Protein AF-A0A443S727-F1 (afdb_monomer)

Mean predicted aligned error: 13.97 Å

Nearest PDB structures (foldseek):
  6nr7-assembly1_A  TM=5.795E-01  e=1.182E-09  Gallus gallus
  1tr2-assembly1_A  TM=4.469E-01  e=3.298E-11  Homo sapiens
  6fuy-assembly1_A  TM=4.281E-01  e=1.835E-08  Homo sapiens
  7ktw-assembly1_A  TM=3.764E-01  e=8.119E-08  Homo sapiens
  7ktt-assembly1_A  TM=4.100E-01  e=2.102E-06  Homo sapiens

Sequence (270 aa):
MKIYMQLLAQAKKVDKAGENRNYFAARMTNEINEIIRVLQLTTYDEGEWDADNLTCIKKAQNAINGNLQTAHDWIEDPMAVTGGIGEKSVRHILEYAQRIADRALPPDREAIHKCYGDINAMTNALCELRREGKGGTPQAQSLSRSIGQKLKDLNALISRAIANIERSGIQQPAHTIHGRVEQAIAWLSNPNFDDKGLGEQAINSIIEEGRRIANISPAAHRQDILNLCNDCESLNTQLQDLCRRGQGNNPQAHEIARTLSQKLDELKTH

pLDDT: mean 89.13, std 10.03, range [47.28, 98.31]

Secondary structure (DSSP, 8-state):
-HHHHHHHHTT---HHHHHHHHHHHHHHHHHHHHHHHHHT--S-THHHHSS-HHHHHHHHHHHHHHHHHHHHHHHH-TTPPTTSHHHHHHHHHHHHHHHHHHTS-HHHHHHHHHHHHHHHHHHHHHHHHHHTT-TTSHHHHHHHHHHHHHHHHHHHHHHHHHHHHHHH--PPPPSSHHHHHHHHHHHHH-TTS--TTHHHHHHHHHHHHHHHHHHHS-HHHHHHHHHHHHHHHHHHHHHHHHHHTT-TTSHHHHHHHHHHHHHHHHHHH-

Foldseek 3Di:
DVVLVVCVVVVHDNVVVVVVVVVVVVVVVVVVVVVVVVVPPPDDPPQPQQDFLLSLLVVLLVLLVVLLVLLLVQLQDLQRAPPDSNLVSLVSNLVSLQVLLVSFDVVLSVVLVVLSVLLVVLSVVLNVCNVVVNSPPPVSNVSSVVSNVSSVVNSVSSVVRSVCVVVVLQGDAHNDLVVLLVLLLVCLVQVLDPSVCNNVVSLVVLLVVLLVVLVVDDPVCSVVSPVLSVLLVVLSVVLVVCNVVVNCPPPVNNVSSVVSSVSSVVNVVD

Structure (mmCIF, N/CA/C/O backbone):
data_AF-A0A443S727-F1
#
_entry.id   AF-A0A443S727-F1
#
loop_
_atom_site.group_PDB
_atom_site.id
_atom_site.type_symbol
_atom_site.label_atom_id
_atom_site.label_alt_id
_atom_site.label_comp_id
_atom_site.label_asym_id
_atom_site.label_entity_id
_atom_site.label_seq_id
_atom_site.pdbx_PDB_ins_code
_atom_site.Cartn_x
_atom_site.Cartn_y
_atom_site.Cartn_z
_atom_site.occupancy
_atom_site.B_iso_or_equiv
_atom_site.auth_seq_id
_atom_site.auth_comp_id
_atom_site.auth_asym_id
_atom_site.auth_atom_id
_atom_site.pdbx_PDB_model_num
ATOM 1 N N . MET A 1 1 ? 27.114 -13.963 37.734 1.00 78.81 1 MET A N 1
ATOM 2 C CA . MET A 1 1 ? 28.493 -13.758 38.244 1.00 78.81 1 MET A CA 1
ATOM 3 C C . MET A 1 1 ? 28.670 -14.136 39.714 1.00 78.81 1 MET A C 1
ATOM 5 O O . MET A 1 1 ? 29.489 -15.002 39.980 1.00 78.81 1 MET A O 1
ATOM 9 N N . LYS A 1 2 ? 27.902 -13.572 40.663 1.00 83.56 2 LYS A N 1
ATOM 10 C CA . LYS A 1 2 ? 28.063 -13.847 42.111 1.00 83.56 2 LYS A CA 1
ATOM 11 C C . LYS A 1 2 ? 28.002 -15.342 42.481 1.00 83.56 2 LYS A C 1
ATOM 13 O O . LYS A 1 2 ? 28.902 -15.838 43.144 1.00 83.56 2 LYS A O 1
ATOM 18 N N . ILE A 1 3 ? 27.001 -16.064 41.970 1.00 82.88 3 ILE A N 1
ATOM 19 C CA . ILE A 1 3 ? 26.824 -17.511 42.209 1.00 82.88 3 ILE A CA 1
ATOM 20 C C . ILE A 1 3 ? 27.965 -18.334 41.592 1.00 82.88 3 ILE A C 1
ATOM 22 O O . ILE A 1 3 ? 28.464 -19.258 42.220 1.00 82.88 3 ILE A O 1
ATOM 26 N N . TYR A 1 4 ? 28.424 -17.967 40.391 1.00 82.94 4 TYR A N 1
ATOM 27 C CA . TYR A 1 4 ? 29.560 -18.623 39.735 1.00 82.94 4 TYR A CA 1
ATOM 28 C C . TYR A 1 4 ? 30.838 -18.505 40.578 1.00 82.94 4 TYR A C 1
ATOM 30 O O . TYR A 1 4 ? 31.487 -19.509 40.846 1.00 82.94 4 TYR A O 1
ATOM 38 N N . MET A 1 5 ? 31.149 -17.299 41.070 1.00 83.75 5 MET A N 1
ATOM 39 C CA . MET A 1 5 ? 32.315 -17.063 41.933 1.00 83.75 5 MET A CA 1
ATOM 40 C C . MET A 1 5 ? 32.207 -17.795 43.276 1.00 83.75 5 MET A C 1
ATOM 42 O O . MET A 1 5 ? 33.198 -18.330 43.757 1.00 83.75 5 MET A O 1
ATOM 46 N N . GLN A 1 6 ? 31.010 -17.864 43.867 1.00 82.38 6 GLN A N 1
ATOM 47 C CA . GLN A 1 6 ? 30.779 -18.613 45.107 1.00 82.38 6 GLN A CA 1
ATOM 48 C C . GLN A 1 6 ? 30.965 -20.123 44.924 1.00 82.38 6 GLN A C 1
ATOM 50 O O . GLN A 1 6 ? 31.580 -20.763 45.771 1.00 82.38 6 GLN A O 1
ATOM 55 N N . LEU A 1 7 ? 30.459 -20.696 43.828 1.00 83.44 7 LEU A N 1
ATOM 56 C CA . LEU A 1 7 ? 30.627 -22.121 43.532 1.00 83.44 7 LEU A CA 1
ATOM 57 C C . LEU A 1 7 ? 32.086 -22.459 43.213 1.00 83.44 7 LEU A C 1
ATOM 59 O O . LEU A 1 7 ? 32.584 -23.474 43.695 1.00 83.44 7 LEU A O 1
ATOM 63 N N . LEU A 1 8 ? 32.780 -21.575 42.491 1.00 81.88 8 LEU A N 1
ATOM 64 C CA . LEU A 1 8 ? 34.206 -21.706 42.201 1.00 81.88 8 LEU A CA 1
ATOM 65 C C . LEU A 1 8 ? 35.052 -21.654 43.484 1.00 81.88 8 LEU A C 1
ATOM 67 O O . LEU A 1 8 ? 35.894 -22.519 43.697 1.00 81.88 8 LEU A O 1
ATOM 71 N N . ALA A 1 9 ? 34.780 -20.693 44.374 1.00 84.31 9 ALA A N 1
ATOM 72 C CA . ALA A 1 9 ? 35.466 -20.561 45.662 1.00 84.31 9 ALA A CA 1
ATOM 73 C C . ALA A 1 9 ? 35.208 -21.746 46.609 1.00 84.31 9 ALA A C 1
ATOM 75 O O . ALA A 1 9 ? 36.030 -22.039 47.470 1.00 84.31 9 ALA A O 1
ATOM 76 N N . GLN A 1 10 ? 34.077 -22.438 46.448 1.00 87.69 10 GLN A N 1
ATOM 77 C CA . GLN A 1 10 ? 33.728 -23.645 47.203 1.00 87.69 10 GLN A CA 1
ATOM 78 C C . GLN A 1 10 ? 34.153 -24.947 46.499 1.00 87.69 10 GLN A C 1
ATOM 80 O O . GLN A 1 10 ? 33.754 -26.018 46.952 1.00 87.69 10 GLN A O 1
ATOM 85 N N . ALA A 1 11 ? 34.906 -24.874 45.391 1.00 82.25 11 ALA A N 1
ATOM 86 C CA . ALA A 1 11 ? 35.303 -26.018 44.557 1.00 82.25 11 ALA A CA 1
ATOM 87 C C . ALA A 1 11 ? 34.125 -26.929 44.134 1.00 82.25 11 ALA A C 1
ATOM 89 O O . ALA A 1 11 ? 34.271 -28.140 43.965 1.00 82.25 11 ALA A O 1
ATOM 90 N N . LYS A 1 12 ? 32.930 -26.348 43.971 1.00 84.25 12 LYS A N 1
ATOM 91 C CA . LYS A 1 12 ? 31.714 -27.042 43.523 1.00 84.25 12 LYS A CA 1
ATOM 92 C C . LYS A 1 12 ? 31.585 -26.966 42.002 1.00 84.25 12 LYS A C 1
ATOM 94 O O . LYS A 1 12 ? 32.176 -26.099 41.366 1.00 84.25 12 LYS A O 1
ATOM 99 N N . LYS A 1 13 ? 30.767 -27.846 41.409 1.00 85.00 13 LYS A N 1
ATOM 100 C CA . LYS A 1 13 ? 30.482 -27.822 39.963 1.00 85.00 13 LYS A CA 1
ATOM 101 C C . LYS A 1 13 ? 29.927 -26.460 39.540 1.00 85.00 13 LYS A C 1
ATOM 103 O O . LYS A 1 13 ? 28.929 -25.996 40.091 1.00 85.00 13 LYS A O 1
ATOM 108 N N . VAL A 1 14 ? 30.566 -25.850 38.543 1.00 87.75 14 VAL A N 1
ATOM 109 C CA . VAL A 1 14 ? 30.244 -24.502 38.050 1.00 87.75 14 VAL A CA 1
ATOM 110 C C . VAL A 1 14 ? 29.522 -24.499 36.704 1.00 87.75 14 VAL A C 1
ATOM 112 O O . VAL A 1 14 ? 29.068 -23.436 36.294 1.00 87.75 14 VAL A O 1
ATOM 115 N N . ASP A 1 15 ? 29.370 -25.654 36.050 1.00 86.12 15 ASP A N 1
ATOM 116 C CA . ASP A 1 15 ? 28.923 -25.778 34.651 1.00 86.12 15 ASP A CA 1
ATOM 117 C C . ASP A 1 15 ? 27.633 -24.990 34.379 1.00 86.12 15 ASP A C 1
ATOM 119 O O . ASP A 1 15 ? 27.639 -24.028 33.614 1.00 86.12 15 ASP A O 1
ATOM 123 N N . LYS A 1 16 ? 26.562 -25.273 35.133 1.00 81.44 16 LYS A N 1
ATOM 124 C CA . LYS A 1 16 ? 25.269 -24.572 35.001 1.00 81.44 16 LYS A CA 1
ATOM 125 C C . LYS A 1 16 ? 25.356 -23.070 35.290 1.00 81.44 16 LYS A C 1
ATOM 127 O O . LYS A 1 16 ? 24.659 -22.266 34.676 1.00 81.44 16 LYS A O 1
ATOM 132 N N . ALA A 1 17 ? 26.192 -22.667 36.248 1.00 82.62 17 ALA A N 1
ATOM 133 C CA . ALA A 1 17 ? 26.371 -21.255 36.583 1.00 82.62 17 ALA A CA 1
ATOM 134 C C . ALA A 1 17 ? 27.205 -20.515 35.519 1.00 82.62 17 ALA A C 1
ATOM 136 O O . ALA A 1 17 ? 26.996 -19.319 35.303 1.00 82.62 17 ALA A O 1
ATOM 137 N N . GLY A 1 18 ? 28.131 -21.221 34.865 1.00 85.12 18 GLY A N 1
ATOM 138 C CA . GLY A 1 18 ? 28.936 -20.740 33.746 1.00 85.12 18 GLY A CA 1
ATOM 139 C C . GLY A 1 18 ? 28.109 -20.602 32.471 1.00 85.12 18 GLY A C 1
ATOM 140 O O . GLY A 1 18 ? 28.160 -19.552 31.835 1.00 85.12 18 GLY A O 1
ATOM 141 N N . GLU A 1 19 ? 27.279 -21.597 32.158 1.00 87.56 19 GLU A N 1
ATOM 142 C CA . GLU A 1 19 ? 26.317 -21.558 31.051 1.00 87.56 19 GLU A CA 1
ATOM 143 C C . GLU A 1 19 ? 25.341 -20.390 31.199 1.00 87.56 19 GLU A C 1
ATOM 145 O O . GLU A 1 19 ? 25.235 -19.572 30.288 1.00 87.56 19 GLU A O 1
ATOM 150 N N . ASN A 1 20 ? 24.716 -20.221 32.373 1.00 86.00 20 ASN A N 1
ATOM 151 C CA . ASN A 1 20 ? 23.834 -19.077 32.621 1.00 86.00 20 ASN A CA 1
ATOM 152 C C . ASN A 1 20 ? 24.568 -17.739 32.464 1.00 86.00 20 ASN A C 1
ATOM 154 O O . ASN A 1 20 ? 24.033 -16.809 31.865 1.00 86.00 20 ASN A O 1
ATOM 158 N N . ARG A 1 21 ? 25.803 -17.616 32.975 1.00 89.25 21 ARG A N 1
ATOM 159 C CA . ARG A 1 21 ? 26.610 -16.397 32.792 1.00 89.25 21 AR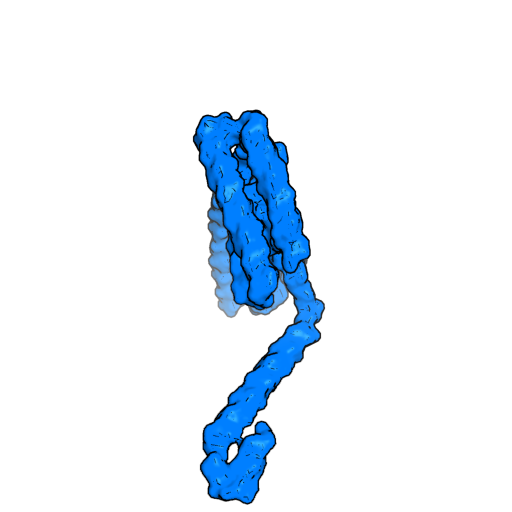G A CA 1
ATOM 160 C C . ARG A 1 21 ? 26.827 -16.104 31.308 1.00 89.25 21 ARG A C 1
ATOM 162 O O . ARG A 1 21 ? 26.635 -14.966 30.892 1.00 89.25 21 ARG A O 1
ATOM 169 N N . ASN A 1 22 ? 27.246 -17.108 30.544 1.00 89.81 22 ASN A N 1
ATOM 170 C CA . ASN A 1 22 ? 27.542 -16.958 29.124 1.00 89.81 22 ASN A CA 1
ATOM 171 C C . ASN A 1 22 ? 26.271 -16.644 28.322 1.00 89.81 22 ASN A C 1
ATOM 173 O O . ASN A 1 22 ? 26.319 -15.787 27.448 1.00 89.81 22 ASN A O 1
ATOM 177 N N . TYR A 1 23 ? 25.135 -17.255 28.668 1.00 91.50 23 TYR A N 1
ATOM 178 C CA . TYR A 1 23 ? 23.831 -16.957 28.074 1.00 91.50 23 TYR A CA 1
ATOM 179 C C . TYR A 1 23 ? 23.433 -15.489 28.269 1.00 91.50 23 TYR A C 1
ATOM 181 O O . TYR A 1 23 ? 23.118 -14.801 27.300 1.00 91.50 23 TYR A O 1
ATOM 189 N N . PHE A 1 24 ? 23.496 -14.976 29.504 1.00 90.06 24 PHE A N 1
ATOM 190 C CA . PHE A 1 24 ? 23.164 -13.573 29.773 1.00 90.06 24 PHE A CA 1
ATOM 191 C C . PHE A 1 24 ? 24.143 -12.608 29.103 1.00 90.06 24 PHE A C 1
ATOM 193 O O . PHE A 1 24 ? 23.705 -11.606 28.547 1.00 90.06 24 PHE A O 1
ATOM 200 N N . ALA A 1 25 ? 25.443 -12.918 29.112 1.00 90.56 25 ALA A N 1
ATOM 201 C CA . ALA A 1 25 ? 26.444 -12.107 28.426 1.00 90.56 25 ALA A CA 1
ATOM 202 C C . ALA A 1 25 ? 26.171 -12.043 26.915 1.00 90.56 25 ALA A C 1
ATOM 204 O O . ALA A 1 25 ? 26.107 -10.951 26.365 1.00 90.56 25 ALA A O 1
ATOM 205 N N . ALA A 1 26 ? 25.920 -13.186 26.269 1.00 90.00 26 ALA A N 1
ATOM 206 C CA . ALA A 1 26 ? 25.600 -13.247 24.845 1.00 90.00 26 ALA A CA 1
ATOM 207 C C . ALA A 1 26 ? 24.310 -12.486 24.511 1.00 90.00 26 ALA A C 1
ATOM 209 O O . ALA A 1 26 ? 24.274 -11.731 23.544 1.00 90.00 26 ALA A O 1
ATOM 210 N N . ARG A 1 27 ? 23.265 -12.624 25.337 1.00 92.56 27 ARG A N 1
ATOM 211 C CA . ARG A 1 27 ? 22.013 -11.886 25.148 1.00 92.56 27 ARG A CA 1
ATOM 212 C C . ARG A 1 27 ? 22.225 -10.378 25.271 1.00 92.56 27 ARG A C 1
ATOM 214 O O . ARG A 1 27 ? 21.794 -9.650 24.392 1.00 92.56 27 ARG A O 1
ATOM 221 N N . MET A 1 28 ? 22.937 -9.918 26.301 1.00 92.31 28 MET A N 1
ATOM 222 C CA . MET A 1 28 ? 23.277 -8.497 26.451 1.00 92.31 28 MET A CA 1
ATOM 223 C C . MET A 1 28 ? 24.105 -7.980 25.270 1.00 92.31 28 MET A C 1
ATOM 225 O O . MET A 1 28 ? 23.841 -6.889 24.780 1.00 92.31 28 MET A O 1
ATOM 229 N N . THR A 1 29 ? 25.076 -8.758 24.786 1.00 93.81 29 THR A N 1
ATOM 230 C CA . THR A 1 29 ? 25.861 -8.403 23.597 1.00 93.81 29 THR A CA 1
ATOM 231 C C . THR A 1 29 ? 24.987 -8.294 22.349 1.00 93.81 29 THR A C 1
ATOM 233 O O . THR A 1 29 ? 25.167 -7.355 21.579 1.00 93.81 29 THR A O 1
ATOM 236 N N . ASN A 1 30 ? 24.018 -9.194 22.163 1.00 88.31 30 ASN A N 1
ATOM 237 C CA . ASN A 1 30 ? 23.078 -9.118 21.044 1.00 88.31 30 ASN A CA 1
ATOM 238 C C . ASN A 1 30 ? 22.215 -7.851 21.110 1.00 88.31 30 ASN A C 1
ATOM 240 O O . ASN A 1 30 ? 22.116 -7.151 20.109 1.00 88.31 30 ASN A O 1
ATOM 244 N N . GLU A 1 31 ? 21.662 -7.512 22.279 1.00 94.38 31 GLU A N 1
ATOM 245 C CA . GLU A 1 31 ? 20.876 -6.278 22.447 1.00 94.38 31 GLU A CA 1
ATOM 246 C C . GLU A 1 31 ? 21.730 -5.023 22.208 1.00 94.38 31 GLU A C 1
ATOM 248 O O . GLU A 1 31 ? 21.292 -4.089 21.544 1.00 94.38 31 GLU A O 1
ATOM 253 N N . ILE A 1 32 ? 22.978 -5.000 22.694 1.00 93.12 32 ILE A N 1
ATOM 254 C CA . ILE A 1 32 ? 23.907 -3.883 22.451 1.00 93.12 32 ILE A CA 1
ATOM 255 C C . ILE A 1 32 ? 24.209 -3.737 20.956 1.00 93.12 32 ILE A C 1
ATOM 257 O O . ILE A 1 32 ? 24.201 -2.619 20.444 1.00 93.12 32 ILE A O 1
ATOM 261 N N . ASN A 1 33 ? 24.449 -4.842 20.247 1.00 87.25 33 ASN A N 1
ATOM 262 C CA . ASN A 1 33 ? 24.668 -4.810 18.800 1.00 87.25 33 ASN A CA 1
ATOM 263 C C . ASN A 1 33 ? 23.440 -4.276 18.057 1.00 87.25 33 ASN A C 1
ATOM 265 O O . ASN A 1 33 ? 23.591 -3.543 17.081 1.00 87.25 33 ASN A O 1
ATOM 269 N N . GLU A 1 34 ? 22.241 -4.581 18.547 1.00 89.50 34 GLU A N 1
ATOM 270 C CA . GLU A 1 34 ? 21.010 -4.113 17.926 1.00 89.50 34 GLU A CA 1
ATOM 271 C C . GLU A 1 34 ? 20.724 -2.638 18.211 1.00 89.50 34 GLU A C 1
ATOM 273 O O . GLU A 1 34 ? 20.328 -1.902 17.308 1.00 89.50 34 GLU A O 1
ATOM 278 N N . ILE A 1 35 ? 21.066 -2.153 19.407 1.00 88.69 35 ILE A N 1
ATOM 279 C CA . ILE A 1 35 ? 21.095 -0.716 19.712 1.00 88.69 35 ILE A CA 1
ATOM 280 C C . ILE A 1 35 ? 22.077 0.010 18.785 1.00 88.69 35 ILE A C 1
ATOM 282 O O . ILE A 1 35 ? 21.729 1.046 18.225 1.00 88.69 35 ILE A O 1
ATOM 286 N N . ILE A 1 36 ? 23.288 -0.525 18.586 1.00 86.56 36 ILE A N 1
ATOM 287 C CA . ILE A 1 36 ? 24.279 0.063 17.669 1.00 86.56 36 ILE A CA 1
ATOM 288 C C . ILE A 1 36 ? 23.728 0.102 16.240 1.00 86.56 36 ILE A C 1
ATOM 290 O O . ILE A 1 36 ? 23.829 1.140 15.587 1.00 86.56 36 ILE A O 1
ATOM 294 N N . ARG A 1 37 ? 23.105 -0.988 15.769 1.00 87.94 37 ARG A N 1
ATOM 295 C CA . ARG A 1 37 ? 22.473 -1.044 14.443 1.00 87.94 37 ARG A CA 1
ATOM 296 C C . ARG A 1 37 ? 21.409 0.040 14.291 1.00 87.94 37 ARG A C 1
ATOM 298 O O . ARG A 1 37 ? 21.405 0.738 13.283 1.00 87.94 37 ARG A O 1
ATOM 305 N N . VAL A 1 38 ? 20.533 0.190 15.284 1.00 80.56 38 VAL A N 1
ATOM 306 C CA . VAL A 1 38 ? 19.453 1.188 15.271 1.00 80.56 38 VAL A CA 1
ATOM 307 C C . VAL A 1 38 ? 20.006 2.612 15.321 1.00 80.56 38 VAL A C 1
ATOM 309 O O . VAL A 1 38 ? 19.569 3.451 14.543 1.00 80.56 38 VAL A O 1
ATOM 312 N N . LEU A 1 39 ? 21.006 2.890 16.160 1.00 79.00 39 LEU A N 1
ATOM 313 C CA . LEU A 1 39 ? 21.646 4.210 16.241 1.00 79.00 39 LEU A CA 1
ATOM 314 C C . LEU A 1 39 ? 22.360 4.618 14.943 1.00 79.00 39 LEU A C 1
ATOM 316 O O . LEU A 1 39 ? 22.559 5.806 14.698 1.00 79.00 39 LEU A O 1
ATOM 320 N N . GLN A 1 40 ? 22.760 3.649 14.118 1.00 77.12 40 GLN A N 1
ATOM 321 C CA . GLN A 1 40 ? 23.368 3.883 12.807 1.00 77.12 40 GLN A CA 1
ATOM 322 C C . GLN A 1 40 ? 22.342 4.077 11.682 1.00 77.12 40 GLN A C 1
ATOM 324 O O . GLN A 1 40 ? 22.734 4.385 10.554 1.00 77.12 40 GLN A O 1
ATOM 329 N N . LEU A 1 41 ? 21.043 3.933 11.958 1.00 75.38 41 LEU A N 1
ATOM 330 C CA . LEU A 1 41 ? 20.000 4.295 11.005 1.00 75.38 41 LEU A CA 1
ATOM 331 C C . LEU A 1 41 ? 19.956 5.824 10.886 1.00 75.38 41 LEU A C 1
ATOM 333 O O . LEU A 1 41 ? 19.423 6.527 11.736 1.00 75.38 41 LEU A O 1
ATOM 337 N N . THR A 1 42 ? 20.533 6.350 9.808 1.00 64.62 42 THR A N 1
ATOM 338 C CA . THR A 1 42 ? 20.506 7.785 9.469 1.00 64.62 42 THR A CA 1
ATOM 339 C C . THR A 1 42 ? 19.217 8.199 8.759 1.00 64.62 42 THR A C 1
ATOM 341 O O . THR A 1 42 ? 18.976 9.385 8.541 1.00 64.62 42 THR A O 1
ATOM 344 N N . THR A 1 43 ? 18.375 7.225 8.412 1.00 53.81 43 THR A N 1
ATOM 345 C CA . THR A 1 43 ? 17.039 7.428 7.858 1.00 53.81 43 THR A CA 1
ATOM 346 C C . THR A 1 43 ? 16.023 6.834 8.813 1.00 53.81 43 THR A C 1
ATOM 348 O O . THR A 1 43 ? 15.922 5.616 8.950 1.00 53.81 43 THR A O 1
ATOM 351 N N . TYR A 1 44 ? 15.275 7.709 9.470 1.00 48.69 44 TYR A N 1
ATOM 352 C CA . TYR A 1 44 ? 14.112 7.320 10.242 1.00 48.69 44 TYR A CA 1
ATOM 353 C C . TYR A 1 44 ? 13.030 6.848 9.260 1.00 48.69 44 TYR A C 1
ATOM 355 O O . TYR A 1 44 ? 12.538 7.637 8.452 1.00 48.69 44 TYR A O 1
ATOM 363 N N . ASP A 1 45 ? 12.661 5.567 9.300 1.00 49.56 45 ASP A N 1
ATOM 364 C CA . ASP A 1 45 ? 11.511 5.046 8.547 1.00 49.56 45 ASP A CA 1
ATOM 365 C C . ASP A 1 45 ? 10.187 5.333 9.281 1.00 49.56 45 ASP A C 1
ATOM 367 O O . ASP A 1 45 ? 9.260 4.533 9.310 1.00 49.56 45 ASP A O 1
ATOM 371 N N . GLU A 1 46 ? 10.093 6.512 9.901 1.00 47.31 46 GLU A N 1
ATOM 372 C CA . GLU A 1 46 ? 8.856 7.031 10.505 1.00 47.31 46 GLU A CA 1
ATOM 373 C C . GLU A 1 46 ? 7.772 7.266 9.439 1.00 47.31 46 GLU A C 1
ATOM 375 O O . GLU A 1 46 ? 6.588 7.357 9.737 1.00 47.31 46 GLU A O 1
ATOM 380 N N . GLY A 1 47 ? 8.162 7.347 8.162 1.00 47.81 47 GLY A N 1
ATOM 381 C CA . GLY A 1 47 ? 7.256 7.707 7.077 1.00 47.81 47 GLY A CA 1
ATOM 382 C C . GLY A 1 47 ? 6.530 6.553 6.384 1.00 47.81 47 GLY A C 1
ATOM 383 O O . GLY A 1 47 ? 5.765 6.852 5.472 1.00 47.81 47 GLY A O 1
ATOM 384 N N . GLU A 1 48 ? 6.790 5.282 6.711 1.00 48.47 48 GLU A N 1
ATOM 385 C CA . GLU A 1 48 ? 6.010 4.147 6.172 1.00 48.47 48 GLU A CA 1
ATOM 386 C C . GLU A 1 48 ? 5.014 3.560 7.176 1.00 48.47 48 GLU A C 1
ATOM 388 O O . GLU A 1 48 ? 4.027 2.965 6.742 1.00 48.47 48 GLU A O 1
ATOM 393 N N . TRP A 1 49 ? 5.229 3.735 8.486 1.00 47.72 49 TRP A N 1
ATOM 394 C CA . TRP A 1 49 ? 4.350 3.130 9.489 1.00 47.72 49 TRP A CA 1
ATOM 395 C C . TRP A 1 49 ? 3.187 4.033 9.903 1.00 47.72 49 TRP A C 1
ATOM 397 O O . TRP A 1 49 ? 2.096 3.502 10.038 1.00 47.72 49 TRP A O 1
ATOM 407 N N . ASP A 1 50 ? 3.388 5.357 9.995 1.00 47.28 50 ASP A N 1
ATOM 408 C CA . ASP A 1 50 ? 2.366 6.321 10.457 1.00 47.28 50 ASP A CA 1
ATOM 409 C C . ASP A 1 50 ? 1.606 7.049 9.328 1.00 47.28 50 ASP A C 1
ATOM 411 O O . ASP A 1 50 ? 0.655 7.798 9.562 1.00 47.28 50 ASP A O 1
ATOM 415 N N . ALA A 1 51 ? 2.026 6.861 8.076 1.00 58.06 51 ALA A N 1
ATOM 416 C CA . ALA A 1 51 ? 1.440 7.547 6.932 1.00 58.06 51 ALA A CA 1
ATOM 417 C C . ALA A 1 51 ? 0.189 6.814 6.427 1.00 58.06 51 ALA A C 1
ATOM 419 O O . ALA A 1 51 ? 0.217 5.609 6.160 1.00 58.06 51 ALA A O 1
ATOM 420 N N . ASP A 1 52 ? -0.908 7.548 6.224 1.00 70.38 52 ASP A N 1
ATOM 421 C CA . ASP A 1 52 ? -2.089 7.011 5.554 1.00 70.38 52 ASP A CA 1
ATOM 422 C C . ASP A 1 52 ? -1.724 6.479 4.154 1.00 70.38 52 ASP A C 1
ATOM 424 O O . ASP A 1 52 ? -0.733 6.884 3.533 1.00 70.38 52 ASP A O 1
ATOM 428 N N . ASN A 1 53 ? -2.524 5.536 3.647 1.00 76.12 53 ASN A N 1
ATOM 429 C CA . ASN A 1 53 ? -2.227 4.819 2.405 1.00 76.12 53 ASN A CA 1
ATOM 430 C C . ASN A 1 53 ? -1.907 5.769 1.236 1.00 76.12 53 ASN A C 1
ATOM 432 O O . ASN A 1 53 ? -0.999 5.510 0.446 1.00 76.12 53 ASN A O 1
ATOM 436 N N . LEU A 1 54 ? -2.622 6.894 1.144 1.00 82.25 54 LEU A N 1
ATOM 437 C CA . LEU A 1 54 ? -2.417 7.871 0.084 1.00 82.25 54 LEU A CA 1
ATOM 438 C C . LEU A 1 54 ? -1.072 8.593 0.224 1.00 82.25 54 LEU A C 1
ATOM 440 O O . LEU A 1 54 ? -0.379 8.767 -0.780 1.00 82.25 54 LEU A O 1
ATOM 444 N N . THR A 1 55 ? -0.666 8.965 1.439 1.00 83.38 55 THR A N 1
ATOM 445 C CA . THR A 1 55 ? 0.658 9.550 1.695 1.00 83.38 55 THR A CA 1
ATOM 446 C C . THR 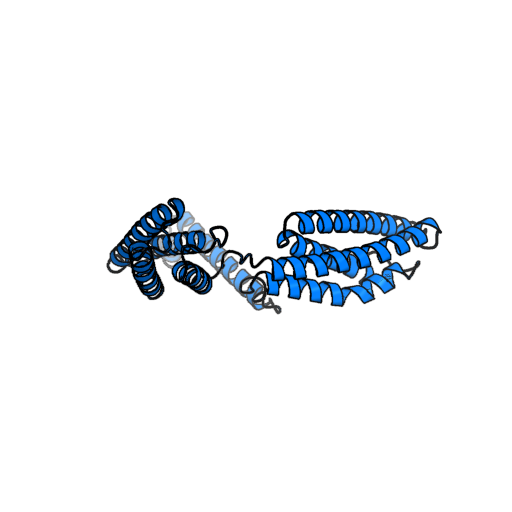A 1 55 ? 1.777 8.573 1.342 1.00 83.38 55 THR A C 1
ATOM 448 O O . THR A 1 55 ? 2.717 8.959 0.641 1.00 83.38 55 THR A O 1
ATOM 451 N N . CYS A 1 56 ? 1.649 7.297 1.724 1.00 84.81 56 CYS A N 1
ATOM 452 C CA . CYS A 1 56 ? 2.598 6.248 1.333 1.00 84.81 56 CYS A CA 1
ATOM 453 C C . CYS A 1 56 ? 2.754 6.163 -0.195 1.00 84.81 56 CYS A C 1
ATOM 455 O O . CYS A 1 56 ? 3.869 6.174 -0.725 1.00 84.81 56 CYS A O 1
ATOM 457 N N . ILE A 1 57 ? 1.633 6.122 -0.921 1.00 89.06 57 ILE A N 1
ATOM 458 C CA . ILE A 1 57 ? 1.638 6.025 -2.383 1.00 89.06 57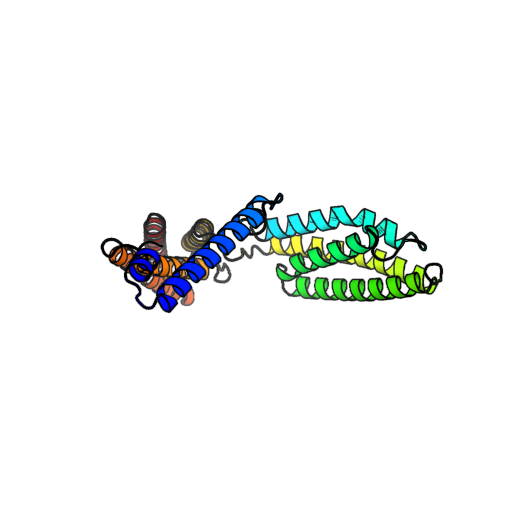 ILE A CA 1
ATOM 459 C C . ILE A 1 57 ? 2.215 7.292 -3.029 1.00 89.06 57 ILE A C 1
ATOM 461 O O . ILE A 1 57 ? 3.023 7.186 -3.951 1.00 89.06 57 ILE A O 1
ATOM 465 N N . LYS A 1 58 ? 1.861 8.491 -2.549 1.00 90.00 58 LYS A N 1
ATOM 466 C CA . LYS A 1 58 ? 2.402 9.763 -3.068 1.00 90.00 58 LYS A CA 1
ATOM 467 C C . LYS A 1 58 ? 3.906 9.881 -2.832 1.00 90.00 58 LYS A C 1
ATOM 469 O O . LYS A 1 58 ? 4.634 10.336 -3.713 1.00 90.00 58 LYS A O 1
ATOM 474 N N . LYS A 1 59 ? 4.399 9.416 -1.682 1.00 90.81 59 LYS A N 1
ATOM 475 C CA . LYS A 1 59 ? 5.838 9.337 -1.396 1.00 90.81 59 LYS A CA 1
ATOM 476 C C . LYS A 1 59 ? 6.545 8.399 -2.379 1.00 90.81 59 LYS A C 1
ATOM 478 O O . LYS A 1 59 ? 7.566 8.783 -2.948 1.00 90.81 59 LYS A O 1
ATOM 483 N N . ALA A 1 60 ? 5.980 7.219 -2.637 1.00 93.56 60 ALA A N 1
ATOM 484 C CA . ALA A 1 60 ? 6.506 6.292 -3.638 1.00 93.56 60 ALA A CA 1
ATOM 485 C C . ALA A 1 60 ? 6.468 6.886 -5.061 1.00 93.56 60 ALA A C 1
ATOM 487 O O . ALA A 1 60 ? 7.443 6.762 -5.799 1.00 93.56 60 ALA A O 1
ATOM 488 N N . GLN A 1 61 ? 5.401 7.603 -5.434 1.00 95.56 61 GLN A N 1
ATOM 489 C CA . GLN A 1 61 ? 5.310 8.306 -6.720 1.00 95.56 61 GLN A CA 1
ATOM 490 C C . GLN A 1 61 ? 6.406 9.373 -6.864 1.00 95.56 61 GLN A C 1
ATOM 492 O O . GLN A 1 61 ? 7.052 9.463 -7.906 1.00 95.56 61 GLN A O 1
ATOM 497 N N . ASN A 1 62 ? 6.666 10.152 -5.813 1.00 94.75 62 ASN A N 1
ATOM 498 C CA . ASN A 1 62 ? 7.749 11.135 -5.812 1.00 94.75 62 ASN A CA 1
ATOM 499 C C . ASN A 1 62 ? 9.124 10.471 -5.971 1.00 94.75 62 ASN A C 1
ATOM 501 O O . ASN A 1 62 ? 9.966 10.979 -6.711 1.00 94.75 62 ASN A O 1
ATOM 505 N N . ALA A 1 63 ? 9.340 9.316 -5.336 1.00 94.56 63 ALA A N 1
ATOM 506 C CA . ALA A 1 63 ? 10.570 8.548 -5.499 1.00 94.56 63 ALA A CA 1
ATOM 507 C C . ALA A 1 63 ? 10.740 8.013 -6.934 1.00 94.56 63 ALA A C 1
ATOM 509 O O . ALA A 1 63 ? 11.847 8.052 -7.475 1.00 94.56 63 ALA A O 1
ATOM 510 N N . ILE A 1 64 ? 9.651 7.587 -7.587 1.00 96.06 64 ILE A N 1
ATOM 511 C CA . ILE A 1 64 ? 9.650 7.233 -9.016 1.00 96.06 64 ILE A CA 1
ATOM 512 C C . ILE A 1 64 ? 10.054 8.441 -9.859 1.00 96.06 64 ILE A C 1
ATOM 514 O O . ILE A 1 64 ? 10.995 8.344 -10.645 1.00 96.06 64 ILE A O 1
ATOM 518 N N . ASN A 1 65 ? 9.408 9.590 -9.647 1.00 94.88 65 ASN A N 1
ATOM 519 C CA . ASN A 1 65 ? 9.700 10.817 -10.387 1.00 94.88 65 ASN A CA 1
ATOM 520 C C . ASN A 1 65 ? 11.172 11.238 -10.255 1.00 94.88 65 ASN A C 1
ATOM 522 O O . ASN A 1 65 ? 11.792 11.606 -11.250 1.00 94.88 65 ASN A O 1
ATOM 526 N N . GLY A 1 66 ? 11.752 11.112 -9.057 1.00 95.19 66 GLY A N 1
ATOM 527 C CA . GLY A 1 66 ? 13.166 11.407 -8.810 1.00 95.19 66 GLY A CA 1
ATOM 528 C C . GLY A 1 66 ? 14.150 10.489 -9.547 1.00 95.19 66 GLY A C 1
ATOM 529 O O . GLY A 1 66 ? 15.289 10.884 -9.770 1.00 95.19 66 GLY A O 1
ATOM 530 N N . ASN A 1 67 ? 13.727 9.289 -9.957 1.00 95.69 67 ASN A N 1
ATOM 531 C CA . ASN A 1 67 ? 14.565 8.334 -10.691 1.00 95.69 67 ASN A CA 1
ATOM 532 C C . ASN A 1 67 ? 14.336 8.358 -12.214 1.00 95.69 67 ASN A C 1
ATOM 534 O O . ASN A 1 67 ? 15.152 7.799 -12.949 1.00 95.69 67 ASN A O 1
ATOM 538 N N . LEU A 1 68 ? 13.255 8.983 -12.705 1.00 94.88 68 LEU A N 1
ATOM 539 C CA . LEU A 1 68 ? 12.858 8.918 -14.118 1.00 94.88 68 LEU A CA 1
ATOM 540 C C . LEU A 1 68 ? 13.925 9.463 -15.068 1.00 94.88 68 LEU A C 1
ATOM 542 O O . LEU A 1 68 ? 14.227 8.805 -16.061 1.00 94.88 68 LEU A O 1
ATOM 546 N N . GLN A 1 69 ? 14.508 10.628 -14.774 1.00 95.00 69 GLN A N 1
ATOM 547 C CA . GLN A 1 69 ? 15.506 11.228 -15.665 1.00 95.00 69 GLN A CA 1
ATOM 548 C C . GLN A 1 69 ? 16.736 10.324 -15.801 1.00 95.00 69 GLN A C 1
ATOM 550 O O . GLN A 1 69 ? 17.120 9.962 -16.905 1.00 95.00 69 GLN A O 1
ATOM 555 N N . THR A 1 70 ? 17.291 9.872 -14.676 1.00 96.12 70 THR A N 1
ATOM 556 C CA . THR A 1 70 ? 18.471 8.997 -14.654 1.00 96.12 70 THR A CA 1
ATOM 557 C C . THR A 1 70 ? 18.217 7.648 -15.330 1.00 96.12 70 THR A C 1
ATOM 559 O O . THR A 1 70 ? 19.100 7.108 -15.998 1.00 96.12 70 THR A O 1
ATOM 562 N N . ALA A 1 71 ? 17.006 7.104 -15.193 1.00 96.81 71 ALA A N 1
ATOM 563 C CA . ALA A 1 71 ? 16.586 5.915 -15.924 1.00 96.81 71 ALA A CA 1
ATOM 564 C C . ALA A 1 71 ? 16.514 6.174 -17.440 1.00 96.81 71 ALA A C 1
ATOM 566 O O . ALA A 1 71 ? 17.009 5.359 -18.218 1.00 96.81 71 ALA A O 1
ATOM 567 N N . HIS A 1 72 ? 15.936 7.303 -17.863 1.00 96.12 72 HIS A N 1
ATOM 568 C CA . HIS A 1 72 ? 15.849 7.683 -19.274 1.00 96.12 72 HIS A CA 1
ATOM 569 C C . HIS A 1 72 ? 17.227 7.880 -19.910 1.00 96.12 72 HIS A C 1
ATOM 571 O O . HIS A 1 72 ? 17.482 7.274 -20.949 1.00 96.12 72 HIS A O 1
ATOM 577 N N . ASP A 1 73 ? 18.134 8.605 -19.253 1.00 95.94 73 ASP A N 1
ATOM 578 C CA . ASP A 1 73 ? 19.500 8.828 -19.744 1.00 95.94 73 ASP A CA 1
ATOM 579 C C . ASP A 1 73 ? 20.222 7.492 -20.015 1.00 95.94 73 ASP A C 1
ATOM 581 O O . ASP A 1 73 ? 20.881 7.306 -21.038 1.00 95.94 73 ASP A O 1
ATOM 585 N N . TRP A 1 74 ? 20.038 6.505 -19.132 1.00 96.81 74 TRP A N 1
ATOM 586 C CA . TRP A 1 74 ? 20.624 5.168 -19.279 1.00 96.81 74 TRP A CA 1
ATOM 587 C C . TRP A 1 74 ? 19.986 4.324 -20.383 1.00 96.81 74 TRP A C 1
ATOM 589 O O . TRP A 1 74 ? 20.650 3.480 -20.993 1.00 96.81 74 TRP A O 1
ATOM 599 N N . ILE A 1 75 ? 18.689 4.502 -20.625 1.00 95.44 75 ILE A N 1
ATOM 600 C CA . ILE A 1 75 ? 17.976 3.821 -21.706 1.00 95.44 75 ILE A CA 1
ATOM 601 C C . ILE A 1 75 ? 18.415 4.384 -23.059 1.00 95.44 75 ILE A C 1
ATOM 603 O O . ILE A 1 75 ? 18.596 3.612 -24.004 1.00 95.44 75 ILE A O 1
ATOM 607 N N . GLU A 1 76 ? 18.586 5.701 -23.149 1.00 93.94 76 GLU A N 1
ATOM 608 C CA . GLU A 1 76 ? 18.925 6.401 -24.386 1.00 93.94 76 GLU A CA 1
ATOM 609 C C . GLU A 1 76 ? 20.381 6.196 -24.807 1.00 93.94 76 GLU A C 1
ATOM 611 O O . GLU A 1 76 ? 20.633 6.071 -26.004 1.00 93.94 76 GLU A O 1
ATOM 616 N N . ASP A 1 77 ? 21.316 6.083 -23.859 1.00 93.69 77 ASP A N 1
ATOM 617 C CA . ASP A 1 77 ? 22.725 5.816 -24.155 1.00 93.69 77 ASP A CA 1
ATOM 618 C C . ASP A 1 77 ? 22.972 4.327 -24.495 1.00 93.69 77 ASP A C 1
ATOM 620 O O . ASP A 1 77 ? 22.921 3.462 -23.613 1.00 93.69 77 ASP A O 1
ATOM 624 N N . PRO A 1 78 ? 23.297 3.977 -25.758 1.00 89.88 78 PRO A N 1
ATOM 625 C CA . PRO A 1 78 ? 23.551 2.593 -26.162 1.00 89.88 78 PRO A CA 1
ATOM 626 C C . PRO A 1 78 ? 24.820 1.989 -25.544 1.00 89.88 78 PRO A C 1
ATOM 628 O O . PRO A 1 78 ? 24.965 0.764 -25.550 1.00 89.88 78 PRO A O 1
ATOM 631 N N . MET A 1 79 ? 25.729 2.830 -25.040 1.00 88.50 79 MET A N 1
ATOM 632 C CA . MET A 1 79 ? 27.017 2.449 -24.452 1.00 88.50 79 MET A CA 1
ATOM 633 C C . MET A 1 79 ? 26.994 2.472 -22.920 1.00 88.50 79 MET A C 1
ATOM 635 O O . MET A 1 79 ? 28.010 2.181 -22.284 1.00 88.50 79 MET A O 1
ATOM 639 N N . ALA A 1 80 ? 25.841 2.771 -22.314 1.00 91.38 80 ALA A N 1
ATOM 640 C CA . ALA A 1 80 ? 25.709 2.831 -20.871 1.00 91.38 80 ALA A CA 1
ATOM 641 C C . ALA A 1 80 ? 26.009 1.479 -20.208 1.00 91.38 80 ALA A C 1
ATOM 643 O O . ALA A 1 80 ? 25.505 0.421 -20.599 1.00 91.38 80 ALA A O 1
ATOM 644 N N . VAL A 1 81 ? 26.806 1.528 -19.141 1.00 88.94 81 VAL A N 1
ATOM 645 C CA . VAL A 1 81 ? 27.264 0.340 -18.414 1.00 88.94 81 VAL A CA 1
ATOM 646 C C . VAL A 1 81 ? 26.111 -0.299 -17.627 1.00 88.94 81 VAL A C 1
ATOM 648 O O . VAL A 1 81 ? 25.311 0.385 -16.979 1.00 88.94 81 VAL A O 1
ATOM 651 N N . THR A 1 82 ? 26.029 -1.631 -17.654 1.00 89.94 82 THR A N 1
ATOM 652 C CA . THR A 1 82 ? 25.089 -2.404 -16.822 1.00 89.94 82 THR A CA 1
ATOM 653 C C . THR A 1 82 ? 25.549 -2.434 -15.364 1.00 89.94 82 THR A C 1
ATOM 655 O O . THR A 1 82 ? 26.741 -2.548 -15.096 1.00 89.94 82 THR A O 1
ATOM 658 N N . GLY A 1 83 ? 24.623 -2.369 -14.412 1.00 89.19 83 GLY A N 1
ATOM 659 C CA . GLY A 1 83 ? 24.891 -2.312 -12.971 1.00 89.19 83 GLY A CA 1
ATOM 660 C C . GLY A 1 83 ? 25.235 -0.912 -12.448 1.00 89.19 83 GLY A C 1
ATOM 661 O O . GLY A 1 83 ? 25.427 -0.734 -11.242 1.00 89.19 83 GLY A O 1
ATOM 662 N N . GLY A 1 84 ? 25.294 0.083 -13.338 1.00 90.12 84 GLY A N 1
ATOM 663 C CA . GLY A 1 84 ? 25.479 1.490 -12.994 1.00 90.12 84 GLY A CA 1
ATOM 664 C C . GLY A 1 84 ? 24.237 2.128 -12.366 1.00 90.12 84 GLY A C 1
ATOM 665 O O . GLY A 1 84 ? 23.184 1.503 -12.230 1.00 90.12 84 GLY A O 1
ATOM 666 N N . ILE A 1 85 ? 24.362 3.405 -11.999 1.00 91.94 85 ILE A N 1
ATOM 667 C CA . ILE A 1 85 ? 23.292 4.180 -11.346 1.00 91.94 85 ILE A CA 1
ATOM 668 C C . ILE A 1 85 ? 22.021 4.204 -12.209 1.00 91.94 85 ILE A C 1
ATOM 670 O O . ILE A 1 85 ? 20.934 4.011 -11.686 1.00 91.94 85 ILE A O 1
ATOM 674 N N . GLY A 1 86 ? 22.166 4.331 -13.529 1.00 93.12 86 GLY A N 1
ATOM 675 C CA . GLY A 1 86 ? 21.059 4.309 -14.483 1.00 93.12 86 GLY A CA 1
ATOM 676 C C . GLY A 1 86 ? 20.195 3.047 -14.449 1.00 93.12 86 GLY A C 1
ATOM 677 O O . GLY A 1 86 ? 18.978 3.135 -14.296 1.00 93.12 86 GLY A O 1
ATOM 678 N N . GLU A 1 87 ? 20.818 1.863 -14.519 1.00 95.25 87 GLU A N 1
ATOM 679 C CA . GLU A 1 87 ? 20.086 0.595 -14.380 1.00 95.25 87 GLU A CA 1
ATOM 680 C C . GLU A 1 87 ? 19.418 0.512 -13.004 1.00 95.25 87 GLU A C 1
ATOM 682 O O . GLU A 1 87 ? 18.249 0.143 -12.906 1.00 95.25 87 GLU A O 1
ATOM 687 N N . LYS A 1 88 ? 20.138 0.888 -11.938 1.00 96.12 88 LYS A N 1
ATOM 688 C CA . LYS A 1 88 ? 19.591 0.893 -10.575 1.00 96.12 88 LYS A CA 1
ATOM 689 C C . LYS A 1 88 ? 18.374 1.809 -10.455 1.00 96.12 88 LYS A C 1
ATOM 691 O O . LYS A 1 88 ? 17.404 1.409 -9.827 1.00 96.12 88 LYS A O 1
ATOM 696 N N . SER A 1 89 ? 18.369 2.971 -11.105 1.00 97.00 89 SER A N 1
ATOM 697 C CA . SER A 1 89 ? 17.201 3.856 -11.155 1.00 97.00 89 SER A CA 1
ATOM 698 C C . SER A 1 89 ? 15.999 3.189 -11.824 1.00 97.00 89 SER A C 1
ATOM 700 O O . SER A 1 89 ? 14.893 3.299 -11.299 1.00 97.00 89 SER A O 1
ATOM 702 N N . VAL A 1 90 ? 16.191 2.428 -12.912 1.00 97.38 90 VAL A N 1
ATOM 703 C CA . VAL A 1 90 ? 15.108 1.615 -13.505 1.00 97.38 90 VAL A CA 1
ATOM 704 C C . VAL A 1 90 ? 14.587 0.588 -12.493 1.00 97.38 90 VAL A C 1
ATOM 706 O O . VAL A 1 90 ? 13.377 0.472 -12.314 1.00 97.38 90 VAL A O 1
ATOM 709 N N . ARG A 1 91 ? 15.475 -0.125 -11.785 1.00 97.44 91 ARG A N 1
ATOM 710 C CA . ARG A 1 91 ? 15.075 -1.110 -10.759 1.00 97.44 91 ARG A CA 1
ATOM 711 C C . ARG A 1 91 ? 14.326 -0.464 -9.592 1.00 97.44 91 ARG A C 1
ATOM 713 O O . ARG A 1 91 ? 13.284 -0.974 -9.200 1.00 97.44 91 ARG A O 1
ATOM 720 N N . HIS A 1 92 ? 14.785 0.683 -9.097 1.00 96.75 92 HIS A N 1
ATOM 721 C CA . HIS A 1 92 ? 14.101 1.415 -8.031 1.00 96.75 92 HIS A CA 1
ATOM 722 C C . HIS A 1 92 ? 12.707 1.884 -8.464 1.00 96.75 92 HIS A C 1
ATOM 724 O O . HIS A 1 92 ? 11.759 1.756 -7.692 1.00 96.75 92 HIS A O 1
ATOM 730 N N . ILE A 1 93 ? 12.542 2.382 -9.699 1.00 97.81 93 ILE A N 1
ATOM 731 C CA . ILE A 1 93 ? 11.213 2.738 -10.229 1.00 97.81 93 ILE A CA 1
ATOM 732 C C . ILE A 1 93 ? 10.270 1.536 -10.149 1.00 97.81 93 ILE A C 1
ATOM 734 O O . ILE A 1 93 ? 9.130 1.673 -9.709 1.00 97.81 93 ILE A O 1
ATOM 738 N N . LEU A 1 94 ? 10.754 0.360 -10.546 1.00 97.38 94 LEU A N 1
ATOM 739 C CA . LEU A 1 94 ? 9.991 -0.879 -10.496 1.00 97.38 94 LEU A CA 1
ATOM 740 C C . LEU A 1 94 ? 9.633 -1.270 -9.052 1.00 97.38 94 LEU A C 1
ATOM 742 O O . LEU A 1 94 ? 8.473 -1.574 -8.778 1.00 97.38 94 LEU A O 1
ATOM 746 N N . GLU A 1 95 ? 10.577 -1.207 -8.116 1.00 96.38 95 GLU A N 1
ATOM 747 C CA . GLU A 1 95 ? 10.325 -1.484 -6.694 1.00 96.38 95 GLU A CA 1
ATOM 748 C C . GLU A 1 95 ? 9.250 -0.562 -6.101 1.00 96.38 95 GLU A C 1
ATOM 750 O O . GLU A 1 95 ? 8.314 -1.030 -5.449 1.00 96.38 95 GLU A O 1
ATOM 755 N N . TYR A 1 96 ? 9.326 0.746 -6.360 1.00 96.50 96 TYR A N 1
ATOM 756 C CA . TYR A 1 96 ? 8.301 1.686 -5.904 1.00 96.50 96 TYR A CA 1
ATOM 757 C C . TYR A 1 96 ? 6.958 1.456 -6.602 1.00 96.50 96 TYR A C 1
ATOM 759 O O . TYR A 1 96 ? 5.918 1.531 -5.950 1.00 96.50 96 TYR A O 1
ATOM 767 N N . ALA A 1 97 ? 6.952 1.121 -7.894 1.00 96.88 97 ALA A N 1
ATOM 768 C CA . ALA A 1 97 ? 5.724 0.787 -8.610 1.00 96.88 97 ALA A CA 1
ATOM 769 C C . ALA A 1 97 ? 5.030 -0.445 -8.013 1.00 96.88 97 ALA A C 1
ATOM 771 O O . ALA A 1 97 ? 3.805 -0.457 -7.895 1.00 96.88 97 ALA A O 1
ATOM 772 N N . GLN A 1 98 ? 5.798 -1.445 -7.573 1.00 94.56 98 GLN A N 1
ATOM 773 C CA . GLN A 1 98 ? 5.265 -2.598 -6.853 1.00 94.56 98 GLN A CA 1
ATOM 774 C C . GLN A 1 98 ? 4.632 -2.183 -5.516 1.00 94.56 98 GLN A C 1
ATOM 776 O O . GLN A 1 98 ? 3.482 -2.534 -5.265 1.00 94.56 98 GLN A O 1
ATOM 781 N N . ARG A 1 99 ? 5.308 -1.346 -4.711 1.00 91.56 99 ARG A N 1
ATOM 782 C CA . ARG A 1 99 ? 4.743 -0.829 -3.444 1.00 91.56 99 ARG A CA 1
ATOM 783 C C . ARG A 1 99 ? 3.423 -0.080 -3.643 1.00 91.56 99 ARG A C 1
ATOM 785 O O . ARG A 1 99 ? 2.552 -0.138 -2.771 1.00 91.56 99 ARG A O 1
ATOM 792 N N . ILE A 1 100 ? 3.291 0.635 -4.762 1.00 92.94 100 ILE A N 1
ATOM 793 C CA . ILE A 1 100 ? 2.054 1.319 -5.155 1.00 92.94 100 ILE A CA 1
ATOM 794 C C . ILE A 1 100 ? 0.983 0.303 -5.563 1.00 92.94 100 ILE A C 1
ATOM 796 O O . ILE A 1 100 ? -0.154 0.425 -5.116 1.00 92.94 100 ILE A O 1
ATOM 800 N N . ALA A 1 101 ? 1.325 -0.708 -6.366 1.00 92.69 101 ALA A N 1
ATOM 801 C CA . ALA A 1 101 ? 0.392 -1.751 -6.801 1.00 92.69 101 ALA A CA 1
ATOM 802 C C . ALA A 1 101 ? -0.211 -2.526 -5.617 1.00 92.69 101 ALA A C 1
ATOM 804 O O . ALA A 1 101 ? -1.429 -2.724 -5.564 1.00 92.69 101 ALA A O 1
ATOM 805 N N . ASP A 1 102 ? 0.614 -2.883 -4.630 1.00 88.75 102 ASP A N 1
ATOM 806 C CA . ASP A 1 102 ? 0.186 -3.587 -3.412 1.00 88.75 102 ASP A CA 1
ATOM 807 C C . ASP A 1 102 ? -0.899 -2.808 -2.647 1.00 88.75 102 ASP A C 1
ATOM 809 O O . ASP A 1 102 ? -1.774 -3.391 -2.007 1.00 88.75 102 ASP A O 1
ATOM 813 N N . ARG A 1 103 ? -0.878 -1.479 -2.774 1.00 86.88 103 ARG A N 1
ATOM 814 C CA . ARG A 1 103 ? -1.785 -0.529 -2.120 1.00 86.88 103 ARG A CA 1
ATOM 815 C C . ARG A 1 103 ? -2.885 0.020 -3.037 1.00 86.88 103 ARG A C 1
ATOM 817 O O . ARG A 1 103 ? -3.716 0.814 -2.592 1.00 86.88 103 ARG A O 1
ATOM 824 N N . ALA A 1 104 ? -2.896 -0.385 -4.307 1.00 88.56 104 ALA A N 1
ATOM 825 C CA . ALA A 1 104 ? -3.866 0.046 -5.305 1.00 88.56 104 ALA A CA 1
ATOM 826 C C . ALA A 1 104 ? -5.131 -0.820 -5.305 1.00 88.56 104 ALA A C 1
ATOM 828 O O . ALA A 1 104 ? -5.153 -1.943 -4.789 1.00 88.56 104 ALA A O 1
ATOM 829 N N . LEU A 1 105 ? -6.191 -0.298 -5.929 1.00 86.81 105 LEU A N 1
ATOM 830 C CA . LEU A 1 105 ? -7.415 -1.052 -6.198 1.00 86.81 105 LEU A CA 1
ATOM 831 C C . LEU A 1 105 ? -7.120 -2.234 -7.142 1.00 86.81 105 LEU A C 1
ATOM 833 O O . LEU A 1 105 ? -6.237 -2.106 -7.993 1.00 86.81 105 LEU A O 1
ATOM 837 N N . PRO A 1 106 ? -7.859 -3.360 -7.056 1.00 86.75 106 PRO A N 1
ATOM 838 C CA . PRO A 1 106 ? -7.524 -4.580 -7.796 1.00 86.75 106 PRO A CA 1
ATOM 839 C C . PRO A 1 106 ? -7.291 -4.389 -9.309 1.00 86.75 106 PRO A C 1
ATOM 841 O O . PRO A 1 106 ? -6.262 -4.857 -9.796 1.00 86.75 106 PRO A O 1
ATOM 844 N N . PRO A 1 107 ? -8.131 -3.633 -10.052 1.00 87.00 107 PRO A N 1
ATOM 845 C CA . PRO A 1 107 ? -7.907 -3.427 -11.486 1.00 87.00 107 PRO A CA 1
ATOM 846 C C . PRO A 1 107 ? -6.616 -2.657 -11.802 1.00 87.00 107 PRO A C 1
ATOM 848 O O . PRO A 1 107 ? -5.936 -2.939 -12.789 1.00 87.00 107 PRO A O 1
ATOM 851 N N . ASP A 1 108 ? -6.266 -1.674 -10.970 1.00 93.25 108 ASP A N 1
ATOM 852 C CA . ASP A 1 108 ? -5.048 -0.884 -11.153 1.00 93.25 108 ASP A CA 1
ATOM 853 C C . ASP A 1 108 ? -3.806 -1.671 -10.720 1.00 93.25 108 ASP A C 1
ATOM 855 O O . ASP A 1 108 ? -2.784 -1.615 -11.403 1.00 93.25 108 ASP A O 1
ATOM 859 N N . ARG A 1 109 ? -3.906 -2.470 -9.652 1.00 93.12 109 ARG A N 1
ATOM 860 C CA . ARG A 1 109 ? -2.851 -3.389 -9.204 1.00 93.12 109 ARG A CA 1
ATOM 861 C C . ARG A 1 109 ? -2.433 -4.347 -10.315 1.00 93.12 109 ARG A C 1
ATOM 863 O O . ARG A 1 109 ? -1.247 -4.448 -10.623 1.00 93.12 109 ARG A O 1
ATOM 870 N N . GLU A 1 110 ? -3.393 -5.023 -10.941 1.00 92.88 110 GLU A N 1
ATOM 871 C CA . GLU A 1 110 ? -3.123 -5.963 -12.036 1.00 92.88 110 GLU A CA 1
ATOM 872 C C . GLU A 1 110 ? -2.464 -5.271 -13.236 1.00 92.88 110 GLU A C 1
ATOM 874 O O . GLU A 1 110 ? -1.477 -5.769 -13.788 1.00 92.88 110 GLU A O 1
ATOM 879 N N . ALA A 1 111 ? -2.965 -4.090 -13.614 1.00 96.69 111 ALA A N 1
ATOM 880 C CA . ALA A 1 111 ? -2.402 -3.310 -14.711 1.00 96.69 111 ALA A CA 1
ATOM 881 C C . ALA A 1 111 ? -0.953 -2.870 -14.429 1.00 96.69 111 ALA A C 1
ATOM 883 O O . ALA A 1 111 ? -0.095 -2.978 -15.312 1.00 96.69 111 ALA A O 1
ATOM 884 N N . ILE A 1 112 ? -0.667 -2.411 -13.205 1.00 97.75 112 ILE A N 1
ATOM 885 C CA . ILE A 1 112 ? 0.677 -1.996 -12.786 1.00 97.75 112 ILE A CA 1
ATOM 886 C C . ILE A 1 112 ? 1.624 -3.200 -12.747 1.00 97.75 112 ILE A C 1
ATOM 888 O O . ILE A 1 112 ? 2.705 -3.113 -13.328 1.00 97.75 112 ILE A O 1
ATOM 892 N N . HIS A 1 113 ? 1.231 -4.335 -12.154 1.00 96.88 113 HIS A N 1
ATOM 893 C CA . HIS A 1 113 ? 2.081 -5.535 -12.113 1.00 96.88 113 HIS A CA 1
ATOM 894 C C . HIS A 1 113 ? 2.423 -6.062 -13.505 1.00 96.88 113 HIS A C 1
ATOM 896 O O . HIS A 1 113 ? 3.567 -6.450 -13.749 1.00 96.88 113 HIS A O 1
ATOM 902 N N . LYS A 1 114 ? 1.465 -6.043 -14.438 1.00 97.25 114 LYS A N 1
ATOM 903 C CA . LYS A 1 114 ? 1.727 -6.438 -15.824 1.00 97.25 114 LYS A CA 1
ATOM 904 C C . LYS A 1 114 ? 2.775 -5.531 -16.473 1.00 97.25 114 LYS A C 1
ATOM 906 O O . LYS A 1 114 ? 3.735 -6.027 -17.054 1.00 97.25 114 LYS A O 1
ATOM 911 N N . CYS A 1 115 ? 2.621 -4.212 -16.342 1.00 97.88 115 CYS A N 1
ATOM 912 C CA . CYS A 1 115 ? 3.571 -3.252 -16.910 1.00 97.88 115 CYS A CA 1
ATOM 913 C C . CYS A 1 115 ? 4.962 -3.364 -16.259 1.00 97.88 115 CYS A C 1
ATOM 915 O O . CYS A 1 115 ? 5.973 -3.388 -16.957 1.00 97.88 115 CYS A O 1
ATOM 917 N N . TYR A 1 116 ? 5.008 -3.517 -14.932 1.00 96.50 116 TYR A N 1
ATOM 918 C CA . TYR A 1 116 ? 6.224 -3.806 -14.169 1.00 96.50 116 TYR A CA 1
ATOM 919 C C . TYR A 1 116 ? 6.948 -5.049 -14.709 1.00 96.50 116 TYR A C 1
ATOM 921 O O . TYR A 1 116 ? 8.152 -4.999 -14.959 1.00 96.50 116 TYR A O 1
ATOM 929 N N . GLY A 1 117 ? 6.217 -6.150 -14.919 1.00 97.12 117 GLY A N 1
ATOM 930 C CA . GLY A 1 117 ? 6.777 -7.415 -15.395 1.00 97.12 117 GLY A CA 1
ATOM 931 C C . GLY A 1 117 ? 7.371 -7.297 -16.797 1.00 97.12 117 GLY A C 1
ATOM 932 O O . GLY A 1 117 ? 8.499 -7.742 -17.018 1.00 97.12 117 GLY A O 1
ATOM 933 N N . ASP A 1 118 ? 6.651 -6.629 -17.706 1.00 97.88 118 ASP A N 1
ATOM 934 C CA . ASP A 1 118 ? 7.130 -6.328 -19.060 1.00 97.88 118 ASP A CA 1
ATOM 935 C C . ASP A 1 118 ? 8.451 -5.542 -19.011 1.00 97.88 118 ASP A C 1
ATOM 937 O O . ASP A 1 118 ? 9.442 -5.949 -19.619 1.00 97.88 118 ASP A O 1
ATOM 941 N N . ILE A 1 119 ? 8.491 -4.438 -18.252 1.00 98.31 119 ILE A N 1
ATOM 942 C CA . ILE A 1 119 ? 9.686 -3.589 -18.138 1.00 98.31 119 ILE A CA 1
ATOM 943 C C . ILE A 1 119 ? 10.850 -4.389 -17.556 1.00 98.31 119 ILE A C 1
ATOM 945 O O . ILE A 1 119 ? 11.941 -4.353 -18.114 1.00 98.31 119 ILE A O 1
ATOM 949 N N . ASN A 1 120 ? 10.627 -5.148 -16.481 1.00 98.06 120 ASN A N 1
ATOM 950 C CA . ASN A 1 120 ? 11.676 -5.929 -15.832 1.00 98.06 120 ASN A CA 1
ATOM 951 C C . ASN A 1 120 ? 12.315 -6.949 -16.792 1.00 98.06 120 ASN A C 1
ATOM 953 O O . ASN A 1 120 ? 13.542 -7.055 -16.866 1.00 98.06 120 ASN A O 1
ATOM 957 N N . ALA A 1 121 ? 11.492 -7.667 -17.564 1.00 98.12 121 ALA A N 1
ATOM 958 C CA . ALA A 1 121 ? 11.964 -8.619 -18.566 1.00 98.12 121 ALA A CA 1
ATOM 959 C C . ALA A 1 121 ? 12.748 -7.923 -19.691 1.00 98.12 121 ALA A C 1
ATOM 961 O O . ALA A 1 121 ? 13.830 -8.374 -20.071 1.00 98.12 121 ALA A O 1
ATOM 962 N N . MET A 1 122 ? 12.242 -6.791 -20.185 1.00 98.19 122 MET A N 1
ATOM 963 C CA . MET A 1 122 ? 12.902 -6.010 -21.231 1.00 98.19 122 MET A CA 1
ATOM 964 C C . MET A 1 122 ? 14.233 -5.418 -20.755 1.00 98.19 122 MET A C 1
ATOM 966 O O . MET A 1 122 ? 15.218 -5.464 -21.488 1.00 98.19 122 MET A O 1
ATOM 970 N N . THR A 1 123 ? 14.300 -4.905 -19.525 1.00 97.62 123 THR A N 1
ATOM 971 C CA . THR A 1 123 ? 15.541 -4.401 -18.924 1.00 97.62 123 THR A CA 1
ATOM 972 C C . THR A 1 123 ? 16.575 -5.514 -18.776 1.00 97.62 123 THR A C 1
ATOM 974 O O . THR A 1 123 ? 17.733 -5.296 -19.119 1.00 97.62 123 THR A O 1
ATOM 977 N N . ASN A 1 124 ? 16.175 -6.718 -18.348 1.00 97.94 124 ASN A N 1
ATOM 978 C CA . ASN A 1 124 ? 17.084 -7.869 -18.284 1.00 97.94 124 ASN A CA 1
ATOM 979 C C . ASN A 1 124 ? 17.670 -8.206 -19.661 1.00 97.94 124 ASN A C 1
ATOM 981 O O . ASN A 1 124 ? 18.890 -8.277 -19.799 1.00 97.94 124 ASN A O 1
ATOM 985 N N . ALA A 1 125 ? 16.818 -8.316 -20.684 1.00 97.62 125 ALA A N 1
ATOM 986 C CA . ALA A 1 125 ? 17.254 -8.596 -22.050 1.00 97.62 125 ALA A CA 1
ATOM 987 C C . ALA A 1 125 ? 18.170 -7.489 -22.617 1.00 97.62 125 ALA A C 1
ATOM 989 O O . ALA A 1 125 ? 19.137 -7.776 -23.323 1.00 97.62 125 ALA A O 1
ATOM 990 N N . LEU A 1 126 ? 17.923 -6.216 -22.281 1.00 97.06 126 LEU A N 1
ATOM 991 C CA . LEU A 1 126 ? 18.803 -5.112 -22.680 1.00 97.06 126 LEU A CA 1
ATOM 992 C C . LEU A 1 126 ? 20.171 -5.214 -21.998 1.00 97.06 126 LEU A C 1
ATOM 994 O O . LEU A 1 126 ? 21.198 -5.008 -22.646 1.00 97.06 126 LEU A O 1
ATOM 998 N N . CYS A 1 127 ? 20.196 -5.548 -20.706 1.00 96.56 127 CYS A N 1
ATOM 999 C CA . CYS A 1 127 ? 21.439 -5.748 -19.970 1.00 96.56 127 CYS A CA 1
ATOM 1000 C C . CYS A 1 127 ? 22.258 -6.912 -20.540 1.00 96.56 127 CYS A C 1
ATOM 1002 O O . CYS A 1 127 ? 23.474 -6.786 -20.664 1.00 96.56 127 CYS A O 1
ATOM 1004 N N . GLU A 1 128 ? 21.617 -8.015 -20.925 1.00 96.62 128 GLU A N 1
ATOM 1005 C CA . GLU A 1 128 ? 22.280 -9.141 -21.594 1.00 96.62 128 GLU A CA 1
ATOM 1006 C C . GLU A 1 128 ? 22.930 -8.700 -22.912 1.00 96.62 128 GLU A C 1
ATOM 1008 O O . GLU A 1 128 ? 24.138 -8.866 -23.086 1.00 96.62 128 GLU A O 1
ATOM 1013 N N . LEU A 1 129 ? 22.181 -8.016 -23.786 1.00 95.88 129 LEU A N 1
ATOM 1014 C CA . LEU A 1 129 ? 22.719 -7.489 -25.045 1.00 95.88 129 LEU A CA 1
ATOM 1015 C C . LEU A 1 129 ? 23.891 -6.524 -24.821 1.00 95.88 129 LEU A C 1
ATOM 1017 O O . LEU A 1 129 ? 24.891 -6.591 -25.533 1.00 95.88 129 LEU A O 1
ATOM 1021 N N . ARG A 1 130 ? 23.805 -5.631 -23.829 1.00 95.06 130 ARG A N 1
ATOM 1022 C CA . ARG A 1 130 ? 24.895 -4.695 -23.509 1.00 95.06 130 ARG A CA 1
ATOM 1023 C C . ARG A 1 130 ? 26.144 -5.415 -22.992 1.00 95.06 130 ARG A C 1
ATOM 1025 O O . ARG A 1 130 ? 27.240 -5.068 -23.423 1.00 95.06 130 ARG A O 1
ATOM 1032 N N . ARG A 1 131 ? 26.001 -6.445 -22.147 1.00 94.62 131 ARG A N 1
ATOM 1033 C CA . ARG A 1 131 ? 27.131 -7.272 -21.668 1.00 94.62 131 ARG A CA 1
ATOM 1034 C C . ARG A 1 131 ? 27.819 -8.036 -22.796 1.00 94.62 131 ARG A C 1
ATOM 1036 O O . ARG A 1 131 ? 29.032 -8.200 -22.761 1.00 94.62 131 ARG A O 1
ATOM 1043 N N . GLU A 1 132 ? 27.067 -8.449 -23.810 1.00 94.81 132 GLU A N 1
ATOM 1044 C CA . GLU A 1 132 ? 27.602 -9.076 -25.025 1.00 94.81 132 GLU A CA 1
ATOM 1045 C C . GLU A 1 132 ? 28.239 -8.074 -26.010 1.00 94.81 132 GLU A C 1
ATOM 1047 O O . GLU A 1 132 ? 28.638 -8.458 -27.109 1.00 94.81 132 GLU A O 1
ATOM 1052 N N . GLY A 1 133 ? 28.305 -6.781 -25.669 1.00 93.31 133 GLY A N 1
ATOM 1053 C CA . GLY A 1 133 ? 28.798 -5.730 -26.566 1.00 93.31 133 GLY A CA 1
ATOM 1054 C C . GLY A 1 133 ? 27.825 -5.373 -27.698 1.00 93.31 133 GLY A C 1
ATOM 1055 O O . GLY A 1 133 ? 28.182 -4.645 -28.622 1.00 93.31 133 GLY A O 1
ATOM 1056 N N . LYS A 1 134 ? 26.576 -5.848 -27.635 1.00 94.50 134 LYS A N 1
ATOM 1057 C CA . LYS A 1 134 ? 25.521 -5.640 -28.643 1.00 94.50 134 LYS A CA 1
ATOM 1058 C C . LYS A 1 134 ? 24.605 -4.450 -28.329 1.00 94.50 134 LYS A C 1
ATOM 1060 O O . LYS A 1 134 ? 23.541 -4.322 -28.936 1.00 94.50 134 LYS A O 1
ATOM 1065 N N . GLY A 1 135 ? 25.007 -3.555 -27.424 1.00 92.19 135 GLY A N 1
ATOM 1066 C CA . GLY A 1 135 ? 24.210 -2.392 -27.000 1.00 92.19 135 GLY A CA 1
ATOM 1067 C C . GLY A 1 135 ? 23.836 -1.426 -28.133 1.00 92.19 135 GLY A C 1
ATOM 1068 O O . GLY A 1 135 ? 22.747 -0.860 -28.126 1.00 92.19 135 GLY A O 1
ATOM 1069 N N . GLY A 1 136 ? 24.690 -1.296 -29.153 1.00 92.19 136 GLY A N 1
ATOM 1070 C CA . GLY A 1 136 ? 24.437 -0.458 -30.333 1.00 92.19 136 GLY A CA 1
ATOM 1071 C C . GLY A 1 136 ? 23.611 -1.118 -31.444 1.00 92.19 136 GLY A C 1
ATOM 1072 O O . GLY A 1 136 ? 23.384 -0.496 -32.478 1.00 92.19 136 GLY A O 1
ATOM 1073 N N . THR A 1 137 ? 23.187 -2.375 -31.284 1.00 95.75 137 THR A N 1
ATOM 1074 C CA . THR A 1 137 ? 22.441 -3.084 -32.336 1.00 95.75 137 THR A CA 1
ATOM 1075 C C . THR A 1 137 ? 21.018 -2.533 -32.501 1.00 95.75 137 THR A C 1
ATOM 1077 O O . THR A 1 137 ? 20.428 -2.055 -31.527 1.00 95.75 137 THR A O 1
ATOM 1080 N N . PRO A 1 138 ? 20.395 -2.664 -33.692 1.00 96.12 138 PRO A N 1
ATOM 1081 C CA . PRO A 1 138 ? 19.001 -2.262 -33.894 1.00 96.12 138 PRO A CA 1
ATOM 1082 C C . PRO A 1 138 ? 18.028 -2.921 -32.906 1.00 96.12 138 PRO A C 1
ATOM 1084 O O . PRO A 1 138 ? 17.064 -2.289 -32.475 1.00 96.12 138 PRO A O 1
ATOM 1087 N N . GLN A 1 139 ? 18.302 -4.168 -32.505 1.00 95.75 139 GLN A N 1
ATOM 1088 C CA . GLN A 1 139 ? 17.523 -4.895 -31.502 1.00 95.75 139 GLN A CA 1
ATOM 1089 C C . GLN A 1 139 ? 17.616 -4.228 -30.123 1.00 95.75 139 GLN A C 1
ATOM 1091 O O . GLN A 1 139 ? 16.581 -3.937 -29.525 1.00 95.75 139 GLN A O 1
ATOM 1096 N N . ALA A 1 140 ? 18.830 -3.937 -29.641 1.00 95.88 140 ALA A N 1
ATOM 1097 C CA . ALA A 1 140 ? 19.037 -3.264 -28.358 1.00 95.88 140 ALA A CA 1
ATOM 1098 C C . ALA A 1 140 ? 18.422 -1.855 -28.350 1.00 95.88 140 ALA A C 1
ATOM 1100 O O . ALA A 1 140 ? 17.729 -1.485 -27.407 1.00 95.88 140 ALA A O 1
ATOM 1101 N N . GLN A 1 141 ? 18.574 -1.099 -29.440 1.00 96.00 141 GLN A N 1
ATOM 1102 C CA . GLN A 1 141 ? 17.969 0.229 -29.579 1.00 96.00 141 GLN A CA 1
ATOM 1103 C C . GLN A 1 141 ? 16.436 0.188 -29.655 1.00 96.00 141 GLN A C 1
ATOM 1105 O O . GLN A 1 141 ? 15.757 1.089 -29.157 1.00 96.00 141 GLN A O 1
ATOM 1110 N N . SER A 1 142 ? 15.858 -0.833 -30.296 1.00 96.44 142 SER A N 1
ATOM 1111 C CA . SER A 1 142 ? 14.409 -1.052 -30.271 1.00 96.44 142 SER A CA 1
ATOM 1112 C C . SER A 1 142 ? 13.936 -1.344 -28.850 1.00 96.44 142 SER A C 1
ATOM 1114 O O . SER A 1 142 ? 12.963 -0.747 -28.400 1.00 96.44 142 SER A O 1
ATOM 1116 N N . LEU A 1 143 ? 14.654 -2.210 -28.132 1.00 96.62 143 LEU A N 1
ATOM 1117 C CA . LEU A 1 143 ? 14.332 -2.583 -26.761 1.00 96.62 143 LEU A CA 1
ATOM 1118 C C . LEU A 1 143 ? 14.411 -1.382 -25.813 1.00 96.62 143 LEU A C 1
ATOM 1120 O O . LEU A 1 143 ? 13.458 -1.145 -25.077 1.00 96.62 143 LEU A O 1
ATOM 1124 N N . SER A 1 144 ? 15.467 -0.566 -25.906 1.00 96.69 144 SER A N 1
ATOM 1125 C CA . SER A 1 144 ? 15.581 0.705 -25.178 1.00 96.69 144 SER A CA 1
ATOM 1126 C C . SER A 1 144 ? 14.369 1.609 -25.409 1.00 96.69 144 SER A C 1
ATOM 1128 O O . SER A 1 144 ? 13.724 2.038 -24.454 1.00 96.69 144 SER A O 1
ATOM 1130 N N . ARG A 1 145 ? 13.987 1.853 -26.671 1.00 97.12 145 ARG A N 1
ATOM 1131 C CA . ARG A 1 145 ? 12.810 2.684 -26.989 1.00 97.12 145 ARG A CA 1
ATOM 1132 C C . ARG A 1 145 ? 11.527 2.120 -26.383 1.00 97.12 145 ARG A C 1
ATOM 1134 O O . ARG A 1 145 ? 10.731 2.872 -25.821 1.00 97.12 145 ARG A O 1
ATOM 1141 N N . SER A 1 146 ? 11.341 0.805 -26.452 1.00 97.81 146 SER A N 1
ATOM 1142 C CA . SER A 1 146 ? 10.177 0.145 -25.868 1.00 97.81 146 SER A CA 1
ATOM 1143 C C . SER A 1 146 ? 10.167 0.222 -24.332 1.00 97.81 146 SER A C 1
ATOM 1145 O O . SER A 1 146 ? 9.101 0.453 -23.766 1.00 97.81 146 SER A O 1
ATOM 1147 N N . ILE A 1 147 ? 11.318 0.102 -23.652 1.00 98.06 147 ILE A N 1
ATOM 1148 C CA . ILE A 1 147 ? 11.428 0.310 -22.193 1.00 98.06 147 ILE A CA 1
ATOM 1149 C C . ILE A 1 147 ? 11.048 1.752 -21.845 1.00 98.06 147 ILE A C 1
ATOM 1151 O O . ILE A 1 147 ? 10.229 1.974 -20.956 1.00 98.06 147 ILE A O 1
ATOM 1155 N N . GLY A 1 148 ? 11.595 2.731 -22.572 1.00 97.06 148 GLY A N 1
ATOM 1156 C CA . GLY A 1 148 ? 11.293 4.146 -22.355 1.00 97.06 148 GLY A CA 1
ATOM 1157 C C . GLY A 1 148 ? 9.803 4.463 -22.508 1.00 97.06 148 GLY A C 1
ATOM 1158 O O . GLY A 1 148 ? 9.250 5.207 -21.700 1.00 97.06 148 GLY A O 1
ATOM 1159 N N . GLN A 1 149 ? 9.128 3.863 -23.495 1.00 97.50 149 GLN A N 1
ATOM 1160 C CA . GLN A 1 149 ? 7.678 4.003 -23.647 1.00 97.50 149 GLN A CA 1
ATOM 1161 C C . GLN A 1 149 ? 6.916 3.334 -22.497 1.00 97.50 149 GLN A C 1
ATOM 1163 O O . GLN A 1 149 ? 6.037 3.953 -21.905 1.00 97.50 149 GLN A O 1
ATOM 1168 N N . LYS A 1 150 ? 7.286 2.106 -22.122 1.00 97.94 150 LYS A N 1
ATOM 1169 C CA . LYS A 1 150 ? 6.638 1.386 -21.019 1.00 97.94 150 LYS A CA 1
ATOM 1170 C C . LYS A 1 150 ? 6.799 2.095 -19.673 1.00 97.94 150 LYS A C 1
ATOM 1172 O O . LYS A 1 150 ? 5.864 2.081 -18.882 1.00 97.94 150 LYS A O 1
ATOM 1177 N N . LEU A 1 151 ? 7.927 2.761 -19.417 1.00 97.81 151 LEU A N 1
ATOM 1178 C CA . LEU A 1 151 ? 8.101 3.594 -18.220 1.00 97.81 151 LEU A CA 1
ATOM 1179 C C . LEU A 1 151 ? 7.133 4.787 -18.196 1.00 97.81 151 LEU A C 1
ATOM 1181 O O . LEU A 1 151 ? 6.580 5.101 -17.142 1.00 97.81 151 LEU A O 1
ATOM 1185 N N . LYS A 1 152 ? 6.867 5.415 -19.350 1.00 96.69 152 LYS A N 1
ATOM 1186 C CA . LYS A 1 152 ? 5.838 6.464 -19.460 1.00 96.69 152 LYS A CA 1
ATOM 1187 C C . LYS A 1 152 ? 4.444 5.900 -19.189 1.00 96.69 152 LYS A C 1
ATOM 1189 O O . LYS A 1 152 ? 3.688 6.493 -18.421 1.00 96.69 152 LYS A O 1
ATOM 1194 N N . ASP A 1 153 ? 4.132 4.740 -19.765 1.00 97.56 153 ASP A N 1
ATOM 1195 C CA . ASP A 1 153 ? 2.853 4.057 -19.554 1.00 97.56 153 ASP A CA 1
ATOM 1196 C C . ASP A 1 153 ? 2.668 3.672 -18.076 1.00 97.56 153 ASP A C 1
ATOM 1198 O O . ASP A 1 153 ? 1.600 3.886 -17.504 1.00 97.56 153 ASP A O 1
ATOM 1202 N N . LEU A 1 154 ? 3.720 3.161 -17.427 1.00 98.06 154 LEU A N 1
ATOM 1203 C CA . LEU A 1 154 ? 3.737 2.844 -16.000 1.00 98.06 154 LEU A CA 1
ATOM 1204 C C . LEU A 1 154 ? 3.444 4.085 -15.149 1.00 98.06 154 LEU A C 1
ATOM 1206 O O . LEU A 1 154 ? 2.602 4.025 -14.254 1.00 98.06 154 LEU A O 1
ATOM 1210 N N . ASN A 1 155 ? 4.081 5.220 -15.448 1.00 96.44 155 ASN A N 1
ATOM 1211 C CA . ASN A 1 155 ? 3.841 6.462 -14.716 1.00 96.44 155 ASN A CA 1
ATOM 1212 C C . ASN A 1 155 ? 2.393 6.968 -14.880 1.00 96.44 155 ASN A C 1
ATOM 1214 O O . ASN A 1 155 ? 1.777 7.456 -13.927 1.00 96.44 155 ASN A O 1
ATOM 1218 N N . ALA A 1 156 ? 1.811 6.804 -16.072 1.00 97.56 156 ALA A N 1
ATOM 1219 C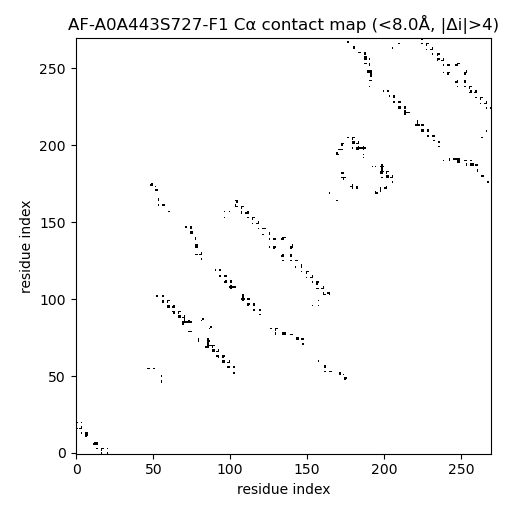 CA . ALA A 1 156 ? 0.403 7.114 -16.318 1.00 97.56 156 ALA A CA 1
ATOM 1220 C C . ALA A 1 156 ? -0.546 6.181 -15.541 1.00 97.56 156 ALA A C 1
ATOM 1222 O O . ALA A 1 156 ? -1.509 6.654 -14.934 1.00 97.56 156 ALA A O 1
ATOM 1223 N N . LEU A 1 157 ? -0.260 4.873 -15.505 1.00 97.81 157 LEU A N 1
ATOM 1224 C CA . LEU A 1 157 ? -1.020 3.894 -14.717 1.00 97.81 157 LEU A CA 1
ATOM 1225 C C . LEU A 1 157 ? -0.980 4.216 -13.220 1.00 97.81 157 LEU A C 1
ATOM 1227 O O . LEU A 1 157 ? -2.019 4.186 -12.566 1.00 97.81 157 LEU A O 1
ATOM 1231 N N . ILE A 1 158 ? 0.189 4.579 -12.694 1.00 96.94 158 ILE A N 1
ATOM 1232 C CA . ILE A 1 158 ? 0.366 4.976 -11.292 1.00 96.94 158 ILE A CA 1
ATOM 1233 C C . ILE A 1 158 ? -0.435 6.240 -10.977 1.00 96.94 158 ILE A C 1
ATOM 1235 O O . ILE A 1 158 ? -1.172 6.275 -9.994 1.00 96.94 158 ILE A O 1
ATOM 1239 N N . SER A 1 159 ? -0.348 7.257 -11.836 1.00 95.81 159 SER A N 1
ATOM 1240 C CA . SER A 1 159 ? -1.094 8.507 -11.652 1.00 95.81 159 SER A CA 1
ATOM 1241 C C . SER A 1 159 ? -2.609 8.264 -11.655 1.00 95.81 159 SER A C 1
ATOM 1243 O O . SER A 1 159 ? -3.340 8.835 -10.846 1.00 95.81 159 SER A O 1
ATOM 1245 N N . ARG A 1 160 ? -3.086 7.359 -12.521 1.00 95.69 160 ARG A N 1
ATOM 1246 C CA . ARG A 1 160 ? -4.489 6.927 -12.550 1.00 95.69 160 ARG A CA 1
ATOM 1247 C C . ARG A 1 160 ? -4.883 6.160 -11.287 1.00 95.69 160 ARG A C 1
ATOM 1249 O O . ARG A 1 160 ? -5.947 6.430 -10.740 1.00 95.69 160 ARG A O 1
ATOM 1256 N N . ALA A 1 161 ? -4.040 5.239 -10.822 1.00 93.00 161 ALA A N 1
ATOM 1257 C CA . ALA A 1 161 ? -4.285 4.467 -9.607 1.00 93.00 161 ALA A CA 1
ATOM 1258 C C . ALA A 1 161 ? -4.435 5.382 -8.383 1.00 93.00 161 ALA A C 1
ATOM 1260 O O . ALA A 1 161 ? -5.373 5.219 -7.609 1.00 93.00 161 ALA A O 1
ATOM 1261 N N . ILE A 1 162 ? -3.577 6.399 -8.258 1.00 91.38 162 ILE A N 1
ATOM 1262 C CA . ILE A 1 162 ? -3.658 7.409 -7.192 1.00 91.38 162 ILE A CA 1
ATOM 1263 C C . ILE A 1 162 ? -4.988 8.157 -7.250 1.00 91.38 162 ILE A C 1
ATOM 1265 O O . ILE A 1 162 ? -5.712 8.192 -6.258 1.00 91.38 162 ILE A O 1
ATOM 1269 N N . ALA A 1 163 ? -5.358 8.679 -8.422 1.00 89.88 163 ALA A N 1
ATOM 1270 C CA . ALA A 1 163 ? -6.624 9.389 -8.593 1.00 89.88 163 ALA A CA 1
ATOM 1271 C C . ALA A 1 163 ? -7.846 8.495 -8.311 1.00 89.88 163 ALA A C 1
ATOM 1273 O O . ALA A 1 163 ? -8.874 8.965 -7.824 1.00 89.88 163 ALA A O 1
ATOM 1274 N N . ASN A 1 164 ? -7.760 7.199 -8.624 1.00 86.25 164 ASN A N 1
ATOM 1275 C CA . ASN A 1 164 ? -8.820 6.239 -8.333 1.00 86.25 164 ASN A CA 1
ATOM 1276 C C . ASN A 1 164 ? -8.940 5.953 -6.836 1.00 86.25 164 ASN A C 1
ATOM 1278 O O . ASN A 1 164 ? -10.059 5.874 -6.339 1.00 86.25 164 ASN A O 1
ATOM 1282 N N . ILE A 1 165 ? -7.823 5.855 -6.115 1.00 84.44 165 ILE A N 1
ATOM 1283 C CA . ILE A 1 165 ? -7.816 5.715 -4.655 1.00 84.44 165 ILE A CA 1
ATOM 1284 C C . ILE A 1 165 ? -8.431 6.956 -4.007 1.00 84.44 165 ILE A C 1
ATOM 1286 O O . ILE A 1 165 ? -9.365 6.813 -3.220 1.00 84.44 165 ILE A O 1
ATOM 1290 N N . GLU A 1 166 ? -7.999 8.156 -4.408 1.00 83.31 166 GLU A N 1
ATOM 1291 C CA . GLU A 1 166 ? -8.554 9.431 -3.928 1.00 83.31 166 GLU A CA 1
ATOM 1292 C C . GLU A 1 166 ? -10.067 9.527 -4.162 1.00 83.31 166 GLU A C 1
ATOM 1294 O O . GLU A 1 166 ? -10.810 9.947 -3.278 1.00 83.31 166 GLU A O 1
ATOM 1299 N N . ARG A 1 167 ? -10.544 9.092 -5.335 1.00 78.38 167 ARG A N 1
ATOM 1300 C CA . ARG A 1 167 ? -11.972 9.112 -5.682 1.00 78.38 167 ARG A CA 1
ATOM 1301 C C . ARG A 1 167 ? -12.779 8.020 -4.986 1.00 78.38 167 ARG A C 1
ATOM 1303 O O . ARG A 1 167 ? -13.969 8.206 -4.759 1.00 78.38 167 ARG A O 1
ATOM 1310 N N . SER A 1 168 ? -12.165 6.874 -4.700 1.00 71.06 168 SER A 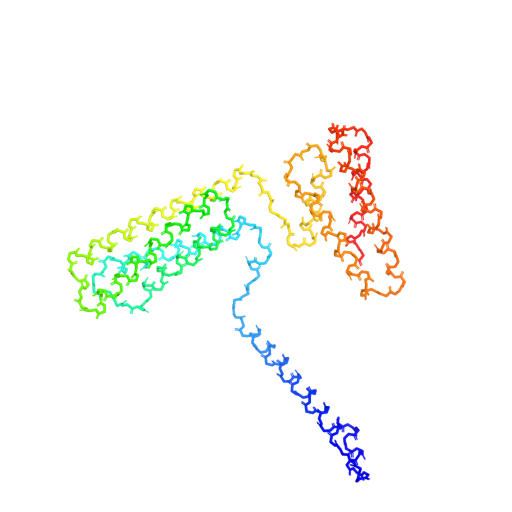N 1
ATOM 1311 C CA . SER A 1 168 ? -12.874 5.720 -4.143 1.00 71.06 168 SER A CA 1
ATOM 1312 C C . SER A 1 168 ? -13.428 5.986 -2.747 1.00 71.06 168 SER A C 1
ATOM 1314 O O . SER A 1 168 ? -14.380 5.322 -2.349 1.00 71.06 168 SER A O 1
ATOM 1316 N N . GLY A 1 169 ? -12.830 6.919 -1.996 1.00 62.25 169 GLY A N 1
ATOM 1317 C CA . GLY A 1 169 ? -13.186 7.156 -0.598 1.00 62.25 169 GLY A CA 1
ATOM 1318 C C . GLY A 1 169 ? -12.972 5.934 0.306 1.00 62.25 169 GLY A C 1
ATOM 1319 O O . GLY A 1 169 ? -13.348 5.988 1.472 1.00 62.25 169 GLY A O 1
ATOM 1320 N N . ILE A 1 170 ? -12.377 4.845 -0.209 1.00 62.00 170 ILE A N 1
ATOM 1321 C CA . ILE A 1 170 ? -12.087 3.620 0.539 1.00 62.00 170 ILE A CA 1
ATOM 1322 C C . ILE A 1 170 ? -10.926 3.940 1.472 1.00 62.00 170 ILE A C 1
ATOM 1324 O O . ILE A 1 170 ? -9.751 3.855 1.103 1.00 62.00 170 ILE A O 1
ATOM 1328 N N . GLN A 1 171 ? -11.272 4.355 2.683 1.00 65.56 171 GLN A N 1
ATOM 1329 C CA . GLN A 1 171 ? -10.318 4.478 3.767 1.00 65.56 171 GLN A CA 1
ATOM 1330 C C . GLN A 1 171 ? -9.853 3.070 4.165 1.00 65.56 171 GLN A C 1
ATOM 1332 O O . GLN A 1 171 ? -10.643 2.134 4.254 1.00 65.56 171 GLN A O 1
ATOM 1337 N N . GLN A 1 172 ? -8.543 2.897 4.320 1.00 68.69 172 GLN A N 1
ATOM 1338 C CA . GLN A 1 172 ? -7.952 1.633 4.767 1.00 68.69 172 GLN A CA 1
ATOM 1339 C C . GLN A 1 172 ? -7.963 1.572 6.295 1.00 68.69 172 GLN A C 1
ATOM 1341 O O . GLN A 1 172 ? -7.874 2.634 6.914 1.00 68.69 172 GLN A O 1
ATOM 1346 N N . PRO A 1 173 ? -8.012 0.379 6.915 1.00 71.94 173 PRO A N 1
ATOM 1347 C CA . PRO A 1 173 ? -7.923 0.244 8.366 1.00 71.94 173 PRO A CA 1
ATOM 1348 C C . PRO A 1 173 ? -6.713 0.995 8.924 1.00 71.94 173 PRO A C 1
ATOM 1350 O O . PRO A 1 173 ? -5.584 0.808 8.466 1.00 71.94 173 PRO A O 1
ATOM 1353 N N . ALA A 1 174 ? -6.946 1.865 9.902 1.00 76.38 174 ALA A N 1
ATOM 1354 C CA . ALA A 1 174 ? -5.882 2.596 10.566 1.00 76.38 174 ALA A CA 1
ATOM 1355 C C . ALA A 1 174 ? -4.969 1.640 11.352 1.00 76.38 174 ALA A C 1
ATOM 1357 O O . ALA A 1 174 ? -5.407 0.675 11.990 1.00 76.38 174 ALA A O 1
ATOM 1358 N N . HIS A 1 175 ? -3.669 1.922 11.320 1.00 71.94 175 HIS A N 1
ATOM 1359 C CA . HIS A 1 175 ? -2.642 1.135 12.005 1.00 71.94 175 HIS A CA 1
ATOM 1360 C C . HIS A 1 175 ? -2.403 1.625 13.443 1.00 71.94 175 HIS A C 1
ATOM 1362 O O . HIS A 1 175 ? -2.043 0.818 14.296 1.00 71.94 175 HIS A O 1
ATOM 1368 N N . THR A 1 176 ? -2.671 2.902 13.742 1.00 79.50 176 THR A N 1
ATOM 1369 C CA . THR A 1 176 ? -2.621 3.444 15.108 1.00 79.50 176 THR A CA 1
ATOM 1370 C C . THR A 1 176 ? -3.950 3.266 15.840 1.00 79.50 176 THR A C 1
ATOM 1372 O O . THR A 1 176 ? -5.024 3.299 15.238 1.00 79.50 176 THR A O 1
ATOM 1375 N N . ILE A 1 177 ? -3.898 3.149 17.171 1.00 81.69 177 ILE A N 1
ATOM 1376 C CA . ILE A 1 177 ? -5.108 3.132 18.012 1.00 81.69 177 ILE A CA 1
ATOM 1377 C C . ILE A 1 177 ? -5.897 4.433 17.869 1.00 81.69 177 ILE A C 1
ATOM 1379 O O . ILE A 1 177 ? -7.119 4.392 17.772 1.00 81.69 177 ILE A O 1
ATOM 1383 N N . HIS A 1 178 ? -5.210 5.574 17.773 1.00 81.19 178 HIS A N 1
ATOM 1384 C CA . HIS A 1 178 ? -5.858 6.863 17.546 1.00 81.19 178 HIS A CA 1
ATOM 1385 C C . HIS A 1 178 ? -6.660 6.877 16.239 1.00 81.19 178 HIS A C 1
ATOM 1387 O O . HIS A 1 178 ? -7.854 7.159 16.268 1.00 81.19 178 HIS A O 1
ATOM 1393 N N . GLY A 1 179 ? -6.040 6.489 15.120 1.00 81.88 179 GLY A N 1
ATOM 1394 C CA . GLY A 1 179 ? -6.720 6.449 13.826 1.00 81.88 179 GLY A CA 1
ATOM 1395 C C . GLY A 1 179 ? -7.855 5.423 13.784 1.00 81.88 179 GLY A C 1
ATOM 1396 O O . GLY A 1 179 ? -8.892 5.682 13.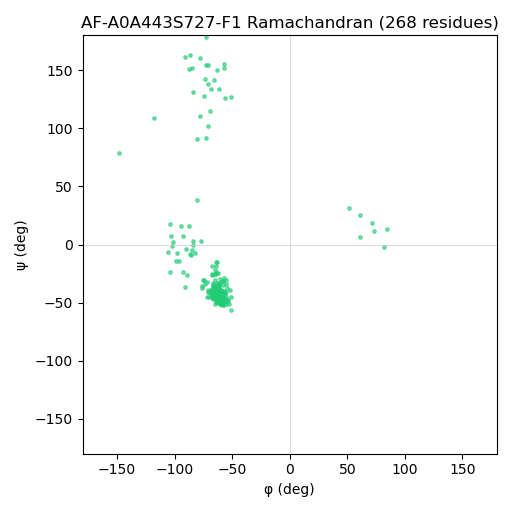181 1.00 81.88 179 GLY A O 1
ATOM 1397 N N . ARG A 1 180 ? -7.716 4.273 14.466 1.00 86.94 180 ARG A N 1
ATOM 1398 C CA . ARG A 1 180 ? -8.818 3.298 14.587 1.00 86.94 180 ARG A CA 1
ATOM 1399 C C . ARG A 1 180 ? -9.999 3.898 15.341 1.00 86.94 180 ARG A C 1
ATOM 1401 O O . ARG A 1 180 ? -11.138 3.690 14.939 1.00 86.94 180 ARG A O 1
ATOM 1408 N N . VAL A 1 181 ? -9.742 4.650 16.412 1.00 88.56 181 VAL A N 1
ATOM 1409 C CA . VAL A 1 181 ? -10.797 5.339 17.169 1.00 88.56 181 VAL A CA 1
ATOM 1410 C C . VAL A 1 181 ? -11.480 6.393 16.297 1.00 88.56 181 VAL A C 1
ATOM 1412 O O . VAL A 1 181 ? -12.704 6.443 16.280 1.00 88.56 181 VAL A O 1
ATOM 1415 N N . GLU A 1 182 ? -10.734 7.177 15.517 1.00 85.81 182 GLU A N 1
ATOM 1416 C CA . GLU A 1 182 ? -11.327 8.136 14.573 1.00 85.81 182 GLU A CA 1
ATOM 1417 C C . GLU A 1 182 ? -12.210 7.448 13.521 1.00 85.81 182 GLU A C 1
ATOM 1419 O O . GLU A 1 182 ? -13.325 7.905 13.272 1.00 85.81 182 GLU A O 1
ATOM 1424 N N . GLN A 1 183 ? -11.766 6.320 12.954 1.00 87.50 183 GLN A N 1
ATOM 1425 C CA . GLN A 1 183 ? -12.555 5.528 11.999 1.00 87.50 183 GLN A CA 1
ATOM 1426 C C . GLN A 1 183 ? -13.825 4.949 12.627 1.00 87.50 183 GLN A C 1
ATOM 1428 O O . GLN A 1 183 ? -14.902 5.030 12.037 1.00 87.50 183 GLN A O 1
ATOM 1433 N N . ALA A 1 184 ? -13.711 4.409 13.842 1.00 91.44 184 ALA A N 1
ATOM 1434 C CA . ALA A 1 184 ? -14.851 3.923 14.605 1.00 91.44 184 ALA A CA 1
ATOM 1435 C C . ALA A 1 184 ? -15.859 5.052 14.875 1.00 91.44 184 ALA A C 1
ATOM 1437 O O . ALA A 1 184 ? -17.039 4.901 14.578 1.00 91.44 184 ALA A O 1
ATOM 1438 N N . ILE A 1 185 ? -15.406 6.206 15.379 1.00 90.06 185 ILE A N 1
ATOM 1439 C CA . ILE A 1 185 ? -16.266 7.363 15.680 1.00 90.06 185 ILE A CA 1
ATOM 1440 C C . ILE A 1 185 ? -16.925 7.910 14.407 1.00 90.06 185 ILE A C 1
ATOM 1442 O O . ILE A 1 185 ? -18.116 8.226 14.423 1.00 90.06 185 ILE A O 1
ATOM 1446 N N . ALA A 1 186 ? -16.185 7.993 13.298 1.00 88.19 186 ALA A N 1
ATOM 1447 C CA . ALA A 1 186 ? -16.725 8.437 12.018 1.00 88.19 186 ALA A CA 1
ATOM 1448 C C . ALA A 1 186 ? -17.891 7.545 11.565 1.00 88.19 186 ALA A C 1
ATOM 1450 O O . ALA A 1 186 ? -18.951 8.064 11.213 1.00 88.19 186 ALA A O 1
ATOM 1451 N N . TRP A 1 187 ? -17.745 6.221 11.656 1.00 91.50 187 TRP A N 1
ATOM 1452 C CA . TRP A 1 187 ? -18.834 5.291 11.353 1.00 91.50 187 TRP A CA 1
ATOM 1453 C C . TRP A 1 187 ? -19.998 5.399 12.349 1.00 91.50 187 TRP A C 1
ATOM 1455 O O . TRP A 1 187 ? -21.152 5.493 11.939 1.00 91.50 187 TRP A O 1
ATOM 1465 N N . LEU A 1 188 ? -19.719 5.490 13.654 1.00 93.25 188 LEU A N 1
ATOM 1466 C CA . LEU A 1 188 ? -20.750 5.632 14.693 1.00 93.25 188 LEU A CA 1
ATOM 1467 C C . LEU A 1 188 ? -21.573 6.924 14.553 1.00 93.25 188 LEU A C 1
ATOM 1469 O O . LEU A 1 188 ? -22.724 6.968 14.987 1.00 93.25 188 LEU A O 1
ATOM 1473 N N . SER A 1 189 ? -21.023 7.966 13.920 1.00 91.00 189 SER A N 1
ATOM 1474 C CA . SER A 1 189 ? -21.762 9.198 13.615 1.00 91.00 189 SER A CA 1
ATOM 1475 C C . SER A 1 189 ? -22.868 8.997 12.569 1.00 91.00 189 SER A C 1
ATOM 1477 O O . SER A 1 189 ? -23.869 9.716 12.582 1.00 91.00 189 SER A O 1
ATOM 1479 N N . ASN A 1 190 ? -22.719 8.001 11.689 1.00 88.31 190 ASN A N 1
ATOM 1480 C CA . ASN A 1 190 ? -23.711 7.619 10.689 1.00 88.31 190 ASN A CA 1
ATOM 1481 C C . ASN A 1 190 ? -23.648 6.103 10.407 1.00 88.31 190 ASN A C 1
ATOM 1483 O O . ASN A 1 190 ? -23.118 5.699 9.369 1.00 88.31 190 ASN A O 1
ATOM 1487 N N . PRO A 1 191 ? -24.227 5.254 11.282 1.00 86.31 191 PRO A N 1
ATOM 1488 C CA . PRO A 1 191 ? -24.135 3.794 11.155 1.00 86.31 191 PRO A CA 1
ATOM 1489 C C . PRO A 1 191 ? -24.781 3.223 9.881 1.00 86.31 191 PRO A C 1
ATOM 1491 O O . PRO A 1 191 ? -24.544 2.074 9.519 1.00 86.31 191 PRO A O 1
ATOM 1494 N N . ASN A 1 192 ? -25.612 4.010 9.187 1.00 84.25 192 ASN A N 1
ATOM 1495 C CA . ASN A 1 192 ? -26.239 3.626 7.922 1.00 84.25 192 ASN A CA 1
ATOM 1496 C C . ASN A 1 192 ? -25.350 3.901 6.693 1.00 84.25 192 ASN A C 1
ATOM 1498 O O . ASN A 1 192 ? -25.706 3.513 5.579 1.00 84.25 192 ASN A O 1
ATOM 1502 N N . PHE A 1 193 ? -24.229 4.607 6.856 1.00 84.00 193 PHE A N 1
ATOM 1503 C CA . PHE A 1 193 ? -23.270 4.834 5.781 1.00 84.00 193 PHE A CA 1
ATOM 1504 C C . PHE A 1 193 ? -22.468 3.556 5.496 1.00 84.00 193 PHE A C 1
ATOM 1506 O O . PHE A 1 193 ? -21.882 2.966 6.399 1.00 84.00 193 PHE A O 1
ATOM 1513 N N . ASP A 1 194 ? -22.435 3.134 4.229 1.00 79.38 194 ASP A N 1
ATOM 1514 C CA . ASP A 1 194 ? -21.649 1.976 3.791 1.00 79.38 194 ASP A CA 1
ATOM 1515 C C . ASP A 1 194 ? -20.177 2.368 3.603 1.00 79.38 194 ASP A C 1
ATOM 1517 O O . ASP A 1 194 ? -19.749 2.771 2.519 1.00 79.38 194 ASP A O 1
ATOM 1521 N N . ASP A 1 195 ? -19.401 2.225 4.674 1.00 78.94 195 ASP A N 1
ATOM 1522 C CA . ASP A 1 195 ? -17.946 2.394 4.692 1.00 78.94 195 ASP A CA 1
ATOM 1523 C C . ASP A 1 195 ? -17.181 1.104 4.334 1.00 78.94 195 ASP A C 1
ATOM 1525 O O . ASP A 1 195 ? -15.984 0.990 4.600 1.00 78.94 195 ASP A O 1
ATOM 1529 N N . LYS A 1 196 ? -17.867 0.113 3.743 1.00 80.69 196 LYS A N 1
ATOM 1530 C CA . LYS A 1 196 ? -17.325 -1.220 3.432 1.00 80.69 196 LYS A CA 1
ATOM 1531 C C . LYS A 1 196 ? -16.850 -2.008 4.660 1.00 80.69 196 LYS A C 1
ATOM 1533 O O . LYS A 1 196 ? -16.028 -2.915 4.519 1.00 80.69 196 LYS A O 1
ATOM 1538 N N . GLY A 1 197 ? -17.402 -1.716 5.840 1.00 83.94 197 GLY A N 1
ATOM 1539 C CA . GLY A 1 197 ? -17.119 -2.425 7.090 1.00 83.94 197 GLY A CA 1
ATOM 1540 C C . GLY A 1 197 ? -15.871 -1.919 7.813 1.00 83.94 197 GLY A C 1
ATOM 1541 O O . GLY A 1 197 ? -15.380 -2.591 8.720 1.00 83.94 197 GLY A O 1
ATOM 1542 N N . LEU A 1 198 ? -15.341 -0.760 7.418 1.00 85.50 198 LEU A N 1
ATOM 1543 C CA . LEU A 1 198 ? -14.131 -0.183 7.995 1.00 85.50 198 LEU A CA 1
ATOM 1544 C C . LEU A 1 198 ? -14.309 0.175 9.475 1.00 85.50 198 LEU A C 1
ATOM 1546 O O . LEU A 1 198 ? -13.486 -0.214 10.301 1.00 85.50 198 LEU A O 1
ATOM 1550 N N . GLY A 1 199 ? -15.379 0.888 9.818 1.00 89.06 199 GLY A N 1
ATOM 1551 C CA . GLY A 1 199 ? -15.689 1.285 11.186 1.00 89.06 199 GLY A CA 1
ATOM 1552 C C . GLY A 1 199 ? -15.921 0.078 12.084 1.00 89.06 199 GLY A C 1
ATOM 1553 O O . GLY A 1 199 ? -15.389 0.019 13.190 1.00 89.06 199 GLY A O 1
ATOM 1554 N N . GLU A 1 200 ? -16.618 -0.940 11.573 1.00 89.94 200 GLU A N 1
ATOM 1555 C CA . GLU A 1 200 ? -16.813 -2.209 12.278 1.00 89.94 200 GLU A CA 1
ATOM 1556 C C . GLU A 1 200 ? -15.472 -2.905 12.569 1.00 89.94 200 GLU A C 1
ATOM 1558 O O . GLU A 1 200 ? -15.204 -3.308 13.706 1.00 89.94 200 GLU A O 1
ATOM 1563 N N . GLN A 1 201 ? -14.604 -3.018 11.559 1.00 89.94 201 GLN A N 1
ATOM 1564 C CA . GLN A 1 201 ? -13.266 -3.592 11.714 1.00 89.94 201 GLN A CA 1
ATOM 1565 C C . GLN A 1 201 ? -12.414 -2.793 12.704 1.00 89.94 201 GLN A C 1
ATOM 1567 O O . GLN A 1 201 ? -11.687 -3.389 13.506 1.00 89.94 201 GLN A O 1
ATOM 1572 N N . ALA A 1 202 ? -12.515 -1.463 12.685 1.00 90.88 202 ALA A N 1
ATOM 1573 C CA . ALA A 1 202 ? -11.799 -0.592 13.604 1.00 90.88 202 ALA A CA 1
ATOM 1574 C C . ALA A 1 202 ? -12.239 -0.828 15.059 1.00 90.88 202 ALA A C 1
ATOM 1576 O O . ALA A 1 202 ? -11.380 -1.023 15.919 1.00 90.88 202 ALA A O 1
ATOM 1577 N N . ILE A 1 203 ? -13.549 -0.913 15.326 1.00 95.12 203 ILE A N 1
ATOM 1578 C CA . ILE A 1 203 ? -14.100 -1.207 16.662 1.00 95.12 203 ILE A CA 1
ATOM 1579 C C . ILE A 1 203 ? -13.596 -2.560 17.175 1.00 95.12 203 ILE A C 1
ATOM 1581 O O . ILE A 1 203 ? -13.063 -2.640 18.283 1.00 95.12 203 ILE A O 1
ATOM 1585 N N . ASN A 1 204 ? -13.696 -3.613 16.359 1.00 94.19 204 ASN A N 1
ATOM 1586 C CA . ASN A 1 204 ? -13.227 -4.951 16.736 1.00 94.19 204 ASN A CA 1
ATOM 1587 C C . ASN A 1 204 ? -11.720 -4.962 17.038 1.00 94.19 204 ASN A C 1
ATOM 1589 O O . ASN A 1 204 ? -11.286 -5.548 18.029 1.00 94.19 204 ASN A O 1
ATOM 1593 N N . SER A 1 205 ? -10.931 -4.249 16.232 1.00 92.19 205 SER A N 1
ATOM 1594 C CA . SER A 1 205 ? -9.483 -4.134 16.422 1.00 92.19 205 SER A CA 1
ATOM 1595 C C . SER A 1 205 ? -9.111 -3.379 17.705 1.00 92.19 205 SER A C 1
ATOM 1597 O O . SER A 1 205 ? -8.109 -3.709 18.338 1.00 92.19 205 SER A O 1
ATOM 1599 N N . ILE A 1 206 ? -9.891 -2.365 18.101 1.00 93.50 206 ILE A N 1
ATOM 1600 C CA . ILE A 1 206 ? -9.701 -1.646 19.373 1.00 93.50 206 ILE A CA 1
ATOM 1601 C C . ILE A 1 206 ? -10.009 -2.571 20.555 1.00 93.50 206 ILE A C 1
ATOM 1603 O O . ILE A 1 206 ? -9.232 -2.627 21.505 1.00 93.50 206 ILE A O 1
ATOM 1607 N N . ILE A 1 207 ? -11.112 -3.325 20.487 1.00 94.94 207 ILE A N 1
ATOM 1608 C CA . ILE A 1 207 ? -11.509 -4.274 21.538 1.00 94.94 207 ILE A CA 1
ATOM 1609 C C . ILE A 1 207 ? -10.440 -5.358 21.713 1.00 94.94 207 ILE A C 1
ATOM 1611 O O . ILE A 1 207 ? -10.059 -5.675 22.841 1.00 94.94 207 ILE A O 1
ATOM 1615 N N . GLU A 1 208 ? -9.922 -5.915 20.617 1.00 93.94 208 GLU A N 1
ATOM 1616 C CA . GLU A 1 208 ? -8.867 -6.930 20.670 1.00 93.94 208 GLU A CA 1
ATOM 1617 C C . GLU A 1 208 ? -7.584 -6.388 21.320 1.00 93.94 208 GLU A C 1
ATOM 1619 O O . GLU A 1 208 ? -6.994 -7.053 22.178 1.00 93.94 208 GLU A O 1
ATOM 1624 N N . GLU A 1 209 ? -7.181 -5.160 20.977 1.00 90.69 209 GLU A N 1
ATOM 1625 C CA . GLU A 1 209 ? -6.040 -4.509 21.623 1.00 90.69 209 GLU A CA 1
ATOM 1626 C C . GLU A 1 209 ? -6.296 -4.272 23.116 1.00 90.69 209 GLU A C 1
ATOM 1628 O O . GLU A 1 209 ? -5.449 -4.608 23.943 1.00 90.69 209 GLU A O 1
ATOM 1633 N N . GLY A 1 210 ? -7.481 -3.776 23.484 1.00 93.25 210 GLY A N 1
ATOM 1634 C CA . GLY A 1 210 ? -7.870 -3.568 24.880 1.00 93.25 210 GLY A CA 1
ATOM 1635 C C . GLY A 1 210 ? -7.785 -4.858 25.700 1.00 93.25 210 GLY A C 1
ATOM 1636 O O . GLY A 1 210 ? -7.227 -4.871 26.800 1.00 93.25 210 GLY A O 1
ATOM 1637 N N . ARG A 1 211 ? -8.226 -5.989 25.134 1.00 94.81 211 ARG A N 1
ATOM 1638 C CA . ARG A 1 211 ? -8.083 -7.314 25.764 1.00 94.81 211 ARG A CA 1
ATOM 1639 C C . ARG A 1 211 ? -6.618 -7.725 25.914 1.00 94.81 211 ARG A C 1
ATOM 1641 O O . ARG A 1 211 ? -6.248 -8.302 26.940 1.00 94.81 211 ARG A O 1
ATOM 1648 N N . ARG A 1 212 ? -5.767 -7.420 24.930 1.00 92.38 212 ARG A N 1
ATOM 1649 C CA . ARG A 1 212 ? -4.321 -7.678 25.009 1.00 92.38 212 ARG A CA 1
ATOM 1650 C C . ARG A 1 212 ? -3.666 -6.855 26.120 1.00 92.38 212 ARG A C 1
ATOM 1652 O O . ARG A 1 212 ? -2.904 -7.420 26.905 1.00 92.38 212 ARG A O 1
ATOM 1659 N N . ILE A 1 213 ? -4.007 -5.571 26.228 1.00 90.06 213 ILE A N 1
ATOM 1660 C CA . ILE A 1 213 ? -3.522 -4.671 27.283 1.00 90.06 213 ILE A C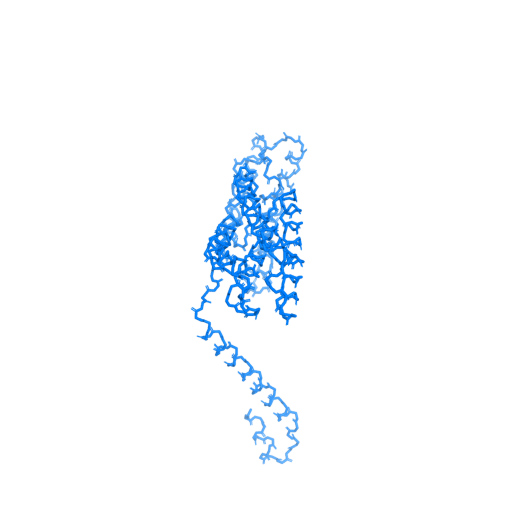A 1
ATOM 1661 C C . ILE A 1 213 ? -3.983 -5.167 28.658 1.00 90.06 213 ILE A C 1
ATOM 1663 O O . ILE A 1 213 ? -3.169 -5.305 29.569 1.00 90.06 213 ILE A O 1
ATOM 1667 N N . ALA A 1 214 ? -5.252 -5.549 28.809 1.00 92.69 214 ALA A N 1
ATOM 1668 C CA . ALA A 1 214 ? -5.771 -6.070 30.073 1.00 92.69 214 ALA A CA 1
ATOM 1669 C C . ALA A 1 214 ? -4.964 -7.271 30.609 1.00 92.69 214 ALA A C 1
ATOM 1671 O O . ALA A 1 214 ? -4.725 -7.384 31.817 1.00 92.69 214 ALA A O 1
ATOM 1672 N N . ASN A 1 215 ? -4.496 -8.154 29.721 1.00 90.69 215 ASN A N 1
ATOM 1673 C CA . ASN A 1 215 ? -3.707 -9.328 30.102 1.00 90.69 215 ASN A CA 1
ATOM 1674 C C . ASN A 1 215 ? -2.348 -8.973 30.722 1.00 90.69 215 ASN A C 1
ATOM 1676 O O . ASN A 1 215 ? -1.868 -9.708 31.587 1.00 90.69 215 ASN A O 1
ATOM 1680 N N . ILE A 1 216 ? -1.744 -7.853 30.319 1.00 91.38 216 ILE A N 1
ATOM 1681 C CA . ILE A 1 216 ? -0.456 -7.378 30.847 1.00 91.38 216 ILE A CA 1
ATOM 1682 C C . ILE A 1 216 ? -0.613 -6.341 31.970 1.00 91.38 216 ILE A C 1
ATOM 1684 O O . ILE A 1 216 ? 0.339 -6.092 32.709 1.00 91.38 216 ILE A O 1
ATOM 1688 N N . SER A 1 217 ? -1.812 -5.781 32.147 1.00 88.06 217 SER A N 1
ATOM 1689 C CA . SER A 1 217 ? -2.115 -4.810 33.201 1.00 88.06 217 SER A CA 1
ATOM 1690 C C . SER A 1 217 ? -2.197 -5.441 34.602 1.00 88.06 217 SER A C 1
ATOM 1692 O O . SER A 1 217 ? -2.520 -6.630 34.740 1.00 88.06 217 SER A O 1
ATOM 1694 N N . PRO A 1 218 ? -1.946 -4.662 35.677 1.00 89.50 218 PRO A N 1
ATOM 1695 C CA . PRO A 1 218 ? -2.138 -5.101 37.060 1.00 89.50 218 PRO A CA 1
ATOM 1696 C C . PRO A 1 218 ? -3.572 -5.571 37.332 1.00 89.50 218 PRO A C 1
ATOM 1698 O O . PRO A 1 218 ? -4.523 -5.068 36.737 1.00 89.50 218 PRO A O 1
ATOM 1701 N N . ALA A 1 219 ? -3.742 -6.492 38.288 1.00 85.00 219 ALA A N 1
ATOM 1702 C CA . ALA A 1 219 ? -5.041 -7.104 38.593 1.00 85.00 219 ALA A CA 1
ATOM 1703 C C . ALA A 1 219 ? -6.150 -6.086 38.923 1.00 85.00 219 ALA A C 1
ATOM 1705 O O . ALA A 1 219 ? -7.304 -6.341 38.600 1.00 85.00 219 ALA A O 1
ATOM 1706 N N . ALA A 1 220 ? -5.791 -4.938 39.510 1.00 81.88 220 ALA A N 1
ATOM 1707 C CA . ALA A 1 220 ? -6.729 -3.861 39.820 1.00 81.88 220 ALA A CA 1
ATOM 1708 C C . ALA A 1 220 ? -7.363 -3.236 38.564 1.00 81.88 220 ALA A C 1
ATOM 1710 O O . ALA A 1 220 ? -8.563 -3.021 38.551 1.00 81.88 220 ALA A O 1
ATOM 1711 N N . HIS A 1 221 ? -6.584 -3.003 37.500 1.00 84.69 221 HIS A N 1
ATOM 1712 C CA . HIS A 1 221 ? -7.064 -2.359 36.266 1.00 84.69 221 HIS A CA 1
ATOM 1713 C C . HIS A 1 221 ? -7.546 -3.358 35.212 1.00 84.69 221 HIS A C 1
ATOM 1715 O O . HIS A 1 221 ? -8.348 -3.024 34.345 1.00 84.69 221 HIS A O 1
ATOM 1721 N N . ARG A 1 222 ? -7.066 -4.606 35.277 1.00 92.19 222 ARG A N 1
ATOM 1722 C CA . ARG A 1 222 ? -7.417 -5.659 34.317 1.00 92.19 222 ARG A CA 1
ATOM 1723 C C . ARG A 1 222 ? -8.923 -5.859 34.192 1.00 92.19 222 ARG A C 1
ATOM 1725 O O . ARG A 1 222 ? -9.420 -5.976 33.076 1.00 92.19 222 ARG A O 1
ATOM 1732 N N . GLN A 1 223 ? -9.632 -5.942 35.318 1.00 91.81 223 GLN A N 1
ATOM 1733 C CA . GLN A 1 223 ? -11.063 -6.232 35.292 1.00 91.81 223 GLN A CA 1
ATOM 1734 C C . GLN A 1 223 ? -11.860 -5.081 34.670 1.00 91.81 223 GLN A C 1
ATOM 1736 O O . GLN A 1 223 ? -12.769 -5.341 33.888 1.00 91.81 223 GLN A O 1
ATOM 1741 N N . ASP A 1 224 ? -11.476 -3.835 34.948 1.00 91.06 224 ASP A N 1
ATOM 1742 C CA . ASP A 1 224 ? -12.136 -2.646 34.404 1.00 91.06 224 ASP A CA 1
ATOM 1743 C C . ASP A 1 224 ? -11.991 -2.576 32.877 1.00 91.06 224 ASP A C 1
ATOM 1745 O O . ASP A 1 224 ? -12.986 -2.428 32.168 1.00 91.06 224 ASP A O 1
ATOM 1749 N N . ILE A 1 225 ? -10.777 -2.809 32.357 1.00 93.50 225 ILE A N 1
ATOM 1750 C CA . ILE A 1 225 ? -10.516 -2.840 30.907 1.00 93.50 225 ILE A CA 1
ATOM 1751 C C . ILE A 1 225 ? -11.316 -3.965 30.234 1.00 93.50 225 ILE A C 1
ATOM 1753 O O . ILE A 1 225 ? -11.917 -3.758 29.179 1.00 93.50 225 ILE A O 1
ATOM 1757 N N . LEU A 1 226 ? -11.361 -5.160 30.837 1.00 94.56 226 LEU A N 1
ATOM 1758 C CA . LEU A 1 226 ? -12.138 -6.280 30.2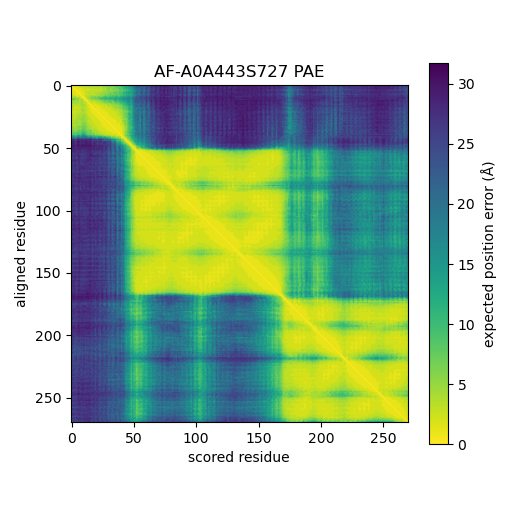94 1.00 94.56 226 LEU A CA 1
ATOM 1759 C C . LEU A 1 226 ? -13.642 -5.995 30.292 1.00 94.56 226 LEU A C 1
ATOM 1761 O O . LEU A 1 226 ? -14.315 -6.360 29.328 1.00 94.56 226 LEU A O 1
ATOM 1765 N N . ASN A 1 227 ? -14.163 -5.341 31.332 1.00 94.38 227 ASN A N 1
ATOM 1766 C CA . ASN A 1 227 ? -15.567 -4.943 31.399 1.00 94.38 227 ASN A CA 1
ATOM 1767 C C . ASN A 1 227 ? -15.902 -3.946 30.280 1.00 94.38 227 ASN A C 1
ATOM 1769 O O . ASN A 1 227 ? -16.864 -4.168 29.548 1.00 94.38 227 ASN A O 1
ATOM 1773 N N . LEU A 1 228 ? -15.062 -2.925 30.071 1.00 95.00 228 LEU A N 1
ATOM 1774 C CA . LEU A 1 228 ? -15.217 -1.979 28.959 1.00 95.00 228 LEU A CA 1
ATOM 1775 C C . LEU A 1 228 ? -15.174 -2.676 27.594 1.00 95.00 228 LEU A C 1
ATOM 1777 O O . LEU A 1 228 ? -16.023 -2.414 26.745 1.00 95.00 228 LEU A O 1
ATOM 1781 N N . CYS A 1 229 ? -14.239 -3.609 27.390 1.00 96.19 229 CYS A N 1
ATOM 1782 C CA . CYS A 1 229 ? -14.155 -4.388 26.151 1.00 96.19 229 CYS A CA 1
ATOM 1783 C C . CYS A 1 229 ? -15.435 -5.201 25.891 1.00 96.19 229 CYS A C 1
ATOM 1785 O O . CYS A 1 229 ? -15.929 -5.223 24.765 1.00 96.19 229 CYS A O 1
ATOM 1787 N N . ASN A 1 230 ? -15.983 -5.849 26.925 1.00 96.50 230 ASN A N 1
ATOM 1788 C CA . ASN A 1 230 ? -17.216 -6.636 26.822 1.00 96.50 230 ASN A CA 1
ATOM 1789 C C . ASN A 1 230 ? -18.435 -5.756 26.511 1.00 96.50 230 ASN A C 1
ATOM 1791 O O . ASN A 1 230 ? -19.269 -6.127 25.683 1.00 96.50 230 ASN A O 1
ATOM 1795 N N . ASP A 1 231 ? -18.532 -4.587 27.146 1.00 96.38 231 ASP A N 1
ATOM 1796 C CA . ASP A 1 231 ? -19.610 -3.635 26.885 1.00 96.38 231 ASP A CA 1
ATOM 1797 C C . ASP A 1 231 ? -19.551 -3.111 25.443 1.00 96.38 231 ASP A C 1
ATOM 1799 O O . ASP A 1 231 ? -20.573 -3.079 24.755 1.00 96.38 231 ASP A O 1
ATOM 1803 N N . CYS A 1 232 ? -18.355 -2.742 24.967 1.00 96.44 232 CYS A N 1
ATOM 1804 C CA . CYS A 1 232 ? -18.137 -2.304 23.590 1.00 96.44 232 CYS A CA 1
ATOM 1805 C C . CYS A 1 232 ? -18.537 -3.387 22.579 1.00 96.44 232 CYS A C 1
ATOM 1807 O O . CYS A 1 232 ? -19.231 -3.091 21.610 1.00 96.44 232 CYS A O 1
ATOM 1809 N N . GLU A 1 233 ? -18.153 -4.644 22.813 1.00 96.94 233 GLU A N 1
ATOM 1810 C CA . GLU A 1 233 ? -18.497 -5.773 21.939 1.00 96.94 233 GLU A CA 1
ATOM 1811 C C . GLU A 1 233 ? -20.010 -6.037 21.895 1.00 96.94 233 GLU A C 1
ATOM 1813 O O . GLU A 1 233 ? -20.584 -6.234 20.819 1.00 96.94 233 GLU A O 1
ATOM 1818 N N . SER A 1 234 ? -20.675 -5.979 23.053 1.00 97.38 234 SER A N 1
ATOM 1819 C CA . SER A 1 234 ? -22.129 -6.140 23.157 1.00 97.38 234 SER A CA 1
ATOM 1820 C C . SER A 1 234 ? -22.878 -5.045 22.394 1.00 97.38 234 SER A C 1
ATOM 1822 O O . SER A 1 234 ? -23.784 -5.343 21.611 1.00 97.38 234 SER A O 1
ATOM 1824 N N . LEU A 1 235 ? -22.481 -3.780 22.569 1.00 96.81 235 LEU A N 1
ATOM 1825 C CA . LEU A 1 235 ? -23.079 -2.650 21.854 1.00 96.81 235 LEU A CA 1
ATOM 1826 C C . LEU A 1 235 ? -22.800 -2.717 20.349 1.00 96.81 235 LEU A C 1
ATOM 1828 O O . LEU A 1 235 ? -23.714 -2.491 19.557 1.00 96.81 235 LEU A O 1
ATOM 1832 N N . ASN A 1 236 ? -21.574 -3.075 19.948 1.00 95.88 236 ASN A N 1
ATOM 1833 C CA . ASN A 1 236 ? -21.205 -3.227 18.540 1.00 95.88 236 ASN A CA 1
ATOM 1834 C C . ASN A 1 236 ? -22.068 -4.300 17.863 1.00 95.88 236 ASN A C 1
ATOM 1836 O O . ASN A 1 236 ? -22.653 -4.054 16.813 1.00 95.88 236 ASN A O 1
ATOM 1840 N N . THR A 1 237 ? -22.240 -5.456 18.510 1.00 96.19 237 THR A N 1
ATOM 1841 C CA . THR A 1 237 ? -23.079 -6.552 17.996 1.00 96.19 237 THR A CA 1
ATOM 1842 C C . THR A 1 237 ? -24.541 -6.122 17.835 1.00 96.19 237 THR A C 1
ATOM 1844 O O . THR A 1 237 ? -25.157 -6.376 16.800 1.00 96.19 237 THR A O 1
ATOM 1847 N N . GLN A 1 238 ? -25.100 -5.417 18.825 1.00 95.44 238 GLN A N 1
ATOM 1848 C CA . GLN A 1 238 ? -26.471 -4.896 18.747 1.00 95.44 238 GLN A CA 1
ATOM 1849 C C . GLN A 1 238 ? -26.636 -3.880 17.610 1.00 95.44 238 GLN A C 1
ATOM 1851 O O . GLN A 1 238 ? -27.632 -3.918 16.883 1.00 95.44 238 GLN A O 1
ATOM 1856 N N . LEU A 1 239 ? -25.659 -2.987 17.429 1.00 94.56 239 LEU A N 1
ATOM 1857 C CA . LEU A 1 239 ? -25.681 -1.993 16.361 1.00 94.56 239 LEU A CA 1
ATOM 1858 C C . LEU A 1 239 ? -25.572 -2.644 14.977 1.00 94.56 239 LEU A C 1
ATOM 1860 O O . LEU A 1 239 ? -26.318 -2.274 14.071 1.00 94.56 239 LEU A O 1
ATOM 1864 N N . GLN A 1 240 ? -24.703 -3.644 14.819 1.00 92.69 240 GLN A N 1
ATOM 1865 C CA . GLN A 1 240 ? -24.573 -4.412 13.578 1.00 92.69 240 GLN A CA 1
ATOM 1866 C C . GLN A 1 240 ? -25.883 -5.094 13.192 1.00 92.69 240 GLN A C 1
ATOM 1868 O O . GLN A 1 240 ? -26.297 -5.025 12.035 1.00 92.69 240 GLN A O 1
ATOM 1873 N N . ASP A 1 241 ? -26.561 -5.725 14.150 1.00 93.69 241 ASP A N 1
ATOM 1874 C CA . ASP A 1 241 ? -27.843 -6.381 13.906 1.00 93.69 241 ASP A CA 1
ATOM 1875 C C . ASP A 1 241 ? -28.919 -5.388 13.450 1.00 93.69 241 ASP A C 1
ATOM 1877 O O . ASP A 1 241 ? -29.698 -5.698 12.544 1.00 93.69 241 ASP A O 1
ATOM 1881 N N . LEU A 1 242 ? -28.942 -4.177 14.016 1.00 92.88 242 LEU A N 1
ATOM 1882 C CA . LEU A 1 242 ? -29.824 -3.101 13.555 1.00 92.88 242 LEU A CA 1
ATOM 1883 C C . LEU A 1 242 ? -29.459 -2.640 12.138 1.00 92.88 242 LEU A C 1
ATOM 1885 O O . LEU A 1 242 ? -30.344 -2.520 11.288 1.00 92.88 242 LEU A O 1
ATOM 1889 N N . CYS A 1 243 ? -28.174 -2.438 11.845 1.00 90.62 243 CYS A N 1
ATOM 1890 C CA . CYS A 1 243 ? -27.712 -2.008 10.522 1.00 90.62 243 CYS A CA 1
ATOM 1891 C C . CYS A 1 243 ? -28.019 -3.055 9.439 1.00 90.62 243 CYS A C 1
ATOM 1893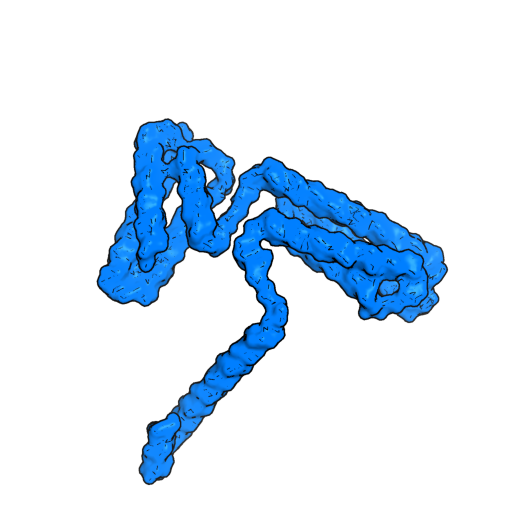 O O . CYS A 1 243 ? -28.559 -2.709 8.389 1.00 90.62 243 CYS A O 1
ATOM 1895 N N . ARG A 1 244 ? -27.800 -4.350 9.718 1.00 90.12 244 ARG A N 1
ATOM 1896 C CA . ARG A 1 244 ? -28.139 -5.467 8.810 1.00 90.12 244 ARG A CA 1
ATOM 1897 C C . ARG A 1 244 ? -29.634 -5.551 8.499 1.00 90.12 244 ARG A C 1
ATOM 1899 O O . ARG A 1 244 ? -30.011 -5.993 7.418 1.00 90.12 244 ARG A O 1
ATOM 1906 N N . ARG A 1 245 ? -30.490 -5.113 9.426 1.00 92.38 245 ARG A N 1
ATOM 1907 C CA . ARG A 1 245 ? -31.950 -5.019 9.238 1.00 92.38 245 ARG A CA 1
ATOM 1908 C C . ARG A 1 245 ? -32.389 -3.726 8.536 1.00 92.38 245 ARG A C 1
ATOM 1910 O O . ARG A 1 245 ? -33.589 -3.499 8.403 1.00 92.38 245 ARG A O 1
ATOM 1917 N N . GLY A 1 246 ? -31.453 -2.869 8.117 1.00 88.94 246 GLY A N 1
ATOM 1918 C CA . GLY A 1 246 ? -31.743 -1.557 7.529 1.00 88.94 246 GLY A CA 1
ATOM 1919 C C . GLY A 1 246 ? -32.256 -0.526 8.541 1.00 88.94 246 GLY A C 1
ATOM 1920 O O . GLY A 1 246 ? -32.875 0.462 8.159 1.00 88.94 246 GLY A O 1
ATOM 1921 N N . GLN A 1 247 ? -32.035 -0.757 9.838 1.00 91.50 247 GLN A N 1
ATOM 1922 C CA . GLN A 1 247 ? -32.514 0.082 10.942 1.00 91.50 247 GLN A CA 1
ATOM 1923 C C . GLN A 1 247 ? -31.408 0.960 11.554 1.00 91.50 247 GLN A C 1
ATOM 1925 O O . GLN A 1 247 ? -31.588 1.494 12.645 1.00 91.50 247 GLN A O 1
ATOM 1930 N N . GLY A 1 248 ? -30.286 1.153 10.851 1.00 86.81 248 GLY A N 1
ATOM 1931 C CA . GLY A 1 248 ? -29.126 1.921 11.334 1.00 86.81 248 GLY A CA 1
ATOM 1932 C C . GLY A 1 248 ? -29.383 3.415 11.592 1.00 86.81 248 GLY A C 1
ATOM 1933 O O . GLY A 1 248 ? -28.598 4.047 12.285 1.00 86.81 248 GLY A O 1
ATOM 1934 N N . ASN A 1 249 ? -30.495 3.964 11.085 1.00 88.88 249 ASN A N 1
ATOM 1935 C CA . ASN A 1 249 ? -30.917 5.361 11.284 1.00 88.88 249 ASN A CA 1
ATOM 1936 C C . ASN A 1 249 ? -32.045 5.534 12.317 1.00 88.88 249 ASN A C 1
ATOM 1938 O O . ASN A 1 249 ? -32.635 6.610 12.423 1.00 88.88 249 ASN A O 1
ATOM 1942 N N . ASN A 1 250 ? -32.436 4.479 13.037 1.00 91.69 250 ASN A N 1
ATOM 1943 C CA . ASN A 1 250 ? -33.482 4.620 14.047 1.00 91.69 250 ASN A CA 1
ATOM 1944 C C . ASN A 1 250 ? -32.918 5.263 15.342 1.00 91.69 250 ASN A C 1
ATOM 1946 O O . ASN A 1 250 ? -31.707 5.240 15.579 1.00 91.69 250 ASN A O 1
ATOM 1950 N N . PRO A 1 251 ? -33.775 5.826 16.216 1.00 93.19 251 PRO A N 1
ATOM 1951 C CA . PRO A 1 251 ? -33.312 6.453 17.457 1.00 93.19 251 PRO A CA 1
ATOM 1952 C C . PRO A 1 251 ? -32.527 5.505 18.375 1.00 93.19 251 PRO A C 1
ATOM 1954 O O . PRO A 1 251 ? -31.611 5.932 19.068 1.00 93.19 251 PRO A O 1
ATOM 1957 N N . GLN A 1 252 ? -32.861 4.211 18.357 1.00 93.50 252 GLN A N 1
ATOM 1958 C CA . GLN A 1 252 ? -32.179 3.191 19.152 1.00 93.50 252 GLN A CA 1
ATOM 1959 C C . GLN A 1 252 ? -30.737 2.956 18.673 1.00 93.50 252 GLN A C 1
ATOM 1961 O O . GLN A 1 252 ? -29.833 2.863 19.495 1.00 93.50 252 GLN A O 1
ATOM 1966 N N . ALA A 1 253 ? -30.511 2.891 17.361 1.00 93.62 253 ALA A N 1
ATOM 1967 C CA . ALA A 1 253 ? -29.206 2.715 16.741 1.00 93.62 253 ALA A CA 1
ATOM 1968 C C . ALA A 1 253 ? -28.309 3.920 17.030 1.00 93.62 253 ALA A C 1
ATOM 1970 O O . ALA A 1 253 ? -27.159 3.738 17.417 1.00 93.62 253 ALA A O 1
ATOM 1971 N N . HIS A 1 254 ? -28.848 5.140 16.935 1.00 93.25 254 HIS A N 1
ATOM 1972 C CA . HIS A 1 254 ? -28.111 6.349 17.305 1.00 93.25 254 HIS A CA 1
ATOM 1973 C C . HIS A 1 254 ? -27.738 6.384 18.790 1.00 93.25 254 HIS A C 1
ATOM 1975 O O . HIS A 1 254 ? -26.625 6.789 19.123 1.00 93.25 254 HIS A O 1
ATOM 1981 N N . GLU A 1 255 ? -28.621 5.933 19.684 1.00 95.31 255 GLU A N 1
ATOM 1982 C CA . GLU A 1 255 ? -28.300 5.876 21.112 1.00 95.31 255 GLU A CA 1
ATOM 1983 C C . GLU A 1 255 ? -27.218 4.829 21.409 1.00 95.31 255 GLU A C 1
ATOM 1985 O O . GLU A 1 255 ? -26.241 5.143 22.086 1.00 95.31 255 GLU A O 1
ATOM 1990 N N . ILE A 1 256 ? -27.324 3.626 20.830 1.00 96.12 256 ILE A N 1
ATOM 1991 C CA . ILE A 1 256 ? -26.285 2.590 20.937 1.00 96.12 256 ILE A CA 1
ATOM 1992 C C . ILE A 1 256 ? -24.952 3.112 20.395 1.00 96.12 256 ILE A C 1
ATOM 1994 O O . ILE A 1 256 ? -23.923 2.946 21.048 1.00 96.12 256 ILE A O 1
ATOM 1998 N N . ALA A 1 257 ? -24.960 3.775 19.235 1.00 95.06 257 ALA A N 1
ATOM 1999 C CA . ALA A 1 257 ? -23.755 4.324 18.626 1.00 95.06 257 ALA A CA 1
ATOM 2000 C C . ALA A 1 257 ? -23.105 5.409 19.499 1.00 95.06 257 ALA A C 1
ATOM 2002 O O . ALA A 1 257 ? -21.885 5.421 19.670 1.00 95.06 257 ALA A O 1
ATOM 2003 N N . ARG A 1 258 ? -23.913 6.274 20.127 1.00 95.62 258 ARG A N 1
ATOM 2004 C CA . ARG A 1 258 ? -23.449 7.297 21.074 1.00 95.62 258 ARG A CA 1
ATOM 2005 C C . ARG A 1 258 ? -22.830 6.675 22.324 1.00 95.62 258 ARG A C 1
ATOM 2007 O O . ARG A 1 258 ? -21.738 7.078 22.719 1.00 95.62 258 ARG A O 1
ATOM 2014 N N . THR A 1 259 ? -23.491 5.687 22.931 1.00 96.19 259 THR A N 1
ATOM 2015 C CA . THR A 1 259 ? -22.958 4.973 24.103 1.00 96.19 259 THR A CA 1
ATOM 2016 C C . THR A 1 259 ? -21.668 4.228 23.763 1.00 96.19 259 THR A C 1
ATOM 2018 O O . THR A 1 259 ? -20.707 4.280 24.528 1.00 96.19 259 THR A O 1
ATOM 2021 N N . LEU A 1 260 ? -21.616 3.573 22.602 1.00 96.38 260 LEU A N 1
ATOM 2022 C CA . LEU A 1 260 ? -20.419 2.880 22.131 1.00 96.38 260 LEU A CA 1
ATOM 2023 C C . LEU A 1 260 ? -19.262 3.860 21.906 1.00 96.38 260 LEU A C 1
ATOM 2025 O O . LEU A 1 260 ? -18.151 3.599 22.355 1.00 96.38 260 LEU A O 1
ATOM 2029 N N . SER A 1 261 ? -19.524 5.023 21.304 1.00 94.56 261 SER A N 1
ATOM 2030 C CA . SER A 1 261 ? -18.510 6.067 21.118 1.00 94.56 261 SER A CA 1
ATOM 2031 C C . SER A 1 261 ? -17.925 6.557 22.444 1.00 94.56 261 SER A C 1
ATOM 2033 O O . SER A 1 261 ? -16.720 6.777 22.521 1.00 94.56 261 SER A O 1
ATOM 2035 N N . GLN A 1 262 ? -18.750 6.719 23.484 1.00 94.44 262 GLN A N 1
ATOM 2036 C CA . GLN A 1 262 ? -18.287 7.125 24.816 1.00 94.44 262 GLN A CA 1
ATOM 2037 C C . GLN A 1 262 ? -17.396 6.054 25.450 1.00 94.44 262 GLN A C 1
ATOM 2039 O O . GLN A 1 262 ? -16.307 6.363 25.922 1.00 94.44 262 GLN A O 1
ATOM 2044 N N . LYS A 1 263 ? -17.807 4.783 25.387 1.00 94.06 263 LYS A N 1
ATOM 2045 C CA . LYS A 1 263 ? -17.022 3.671 25.941 1.00 94.06 263 LYS A CA 1
ATOM 2046 C C . LYS A 1 263 ? -15.703 3.434 25.205 1.00 94.06 263 LYS A C 1
ATOM 2048 O O . LYS A 1 263 ? -14.723 3.049 25.834 1.00 94.06 263 LYS A O 1
ATOM 2053 N N . LEU A 1 264 ? -15.655 3.669 23.892 1.00 92.25 264 LEU A N 1
ATOM 2054 C CA . LEU A 1 264 ? -14.404 3.616 23.130 1.00 92.25 264 LEU A CA 1
ATOM 2055 C C . LEU A 1 264 ? -13.434 4.728 23.547 1.00 92.25 264 LEU A C 1
ATOM 2057 O O . LEU A 1 264 ? -12.230 4.482 23.606 1.00 92.25 264 LEU A O 1
ATOM 2061 N N . ASP A 1 265 ? -13.940 5.922 23.865 1.00 90.19 265 ASP A N 1
ATOM 2062 C CA . ASP A 1 265 ? -13.110 7.014 24.382 1.00 90.19 265 ASP A CA 1
ATOM 2063 C C . ASP A 1 265 ? -12.622 6.724 25.812 1.00 90.19 265 ASP A C 1
ATOM 2065 O O . ASP A 1 265 ? -11.440 6.889 26.099 1.00 90.19 265 ASP A O 1
ATOM 2069 N N . GLU A 1 266 ? -13.476 6.165 26.677 1.00 90.44 266 GLU A N 1
ATOM 2070 C CA . GLU A 1 266 ? -13.066 5.665 28.000 1.00 90.44 266 GLU A CA 1
ATOM 2071 C C . GLU A 1 266 ? -11.960 4.605 27.877 1.00 90.44 266 GLU A C 1
ATOM 2073 O O . GLU A 1 266 ? -10.913 4.717 28.516 1.00 90.44 266 GLU A O 1
ATOM 2078 N N . LEU A 1 267 ? -12.133 3.616 26.993 1.00 87.50 267 LEU A N 1
ATOM 2079 C CA . LEU A 1 267 ? -11.146 2.561 26.753 1.00 87.50 267 LEU A CA 1
ATOM 2080 C C . LEU A 1 267 ? -9.807 3.110 26.235 1.00 87.50 267 LEU A C 1
ATOM 2082 O O . LEU A 1 267 ? -8.759 2.573 26.579 1.00 87.50 267 LEU A O 1
ATOM 2086 N N . LYS A 1 268 ? -9.825 4.192 25.449 1.00 83.25 268 LYS A N 1
ATOM 2087 C CA . LYS A 1 268 ? -8.619 4.885 24.967 1.00 83.25 268 LYS A CA 1
ATOM 2088 C C . LYS A 1 268 ? -7.841 5.578 26.094 1.00 83.25 268 LYS A C 1
ATOM 2090 O O . LYS A 1 268 ? -6.646 5.815 25.933 1.00 83.25 268 LYS A O 1
ATOM 2095 N N . THR A 1 269 ? -8.500 5.941 27.196 1.00 82.12 269 THR A N 1
ATOM 2096 C CA . THR A 1 269 ? -7.862 6.639 28.329 1.00 82.12 269 THR A CA 1
ATOM 2097 C C . THR A 1 269 ? -7.213 5.714 29.364 1.00 82.12 269 THR A C 1
ATOM 2099 O O . THR A 1 269 ? -6.513 6.215 30.247 1.00 82.12 269 THR A O 1
ATOM 2102 N N . HIS A 1 270 ? -7.422 4.397 29.260 1.00 73.44 270 HIS A N 1
ATOM 2103 C CA . HIS A 1 270 ? -6.824 3.374 30.128 1.00 73.44 270 HIS A CA 1
ATOM 2104 C C . HIS A 1 270 ? -5.437 2.921 29.661 1.00 73.44 270 HIS A C 1
ATOM 2106 O O . HIS A 1 270 ? -4.608 2.635 30.557 1.00 73.44 270 HIS A O 1
#

InterPro domains:
  IPR000633 Vinculin, conserved site [PS00664] (181-191)
  IPR006077 Vinculin/alpha-catenin [PF01044] (1-244)
  IPR017997 Vinculin [PTHR46180] (1-141)
  IPR036723 Alpha-catenin/vinculin-like superfamily [SSF47220] (5-49)
  IPR036723 Alpha-catenin/vinculin-like superfamily [SSF47220] (44-161)
  IPR036723 Alpha-catenin/vinculin-like superfamily [SSF47220] (161-269)

Radius of gyration: 28.42 Å; Cα contacts (8 Å, |Δi|>4): 266; chains: 1; bounding box: 69×39×81 Å

Organism: NCBI:txid299467

Solvent-accessible surface area (backbone atoms only — not comparable to full-atom values): 14418 Å² total; per-residue (Å²): 100,72,68,34,54,51,27,53,76,66,76,43,89,39,65,72,46,48,50,51,43,51,51,53,52,52,50,52,50,51,53,52,52,49,51,52,55,57,72,66,52,89,66,79,72,65,63,71,73,77,41,54,73,67,54,41,40,51,52,34,50,51,55,32,61,74,25,45,61,51,23,46,57,37,46,70,39,50,82,54,65,79,86,36,71,28,51,48,25,46,51,50,34,46,55,34,49,48,61,36,26,78,72,36,60,70,74,46,18,54,53,44,51,52,49,45,51,53,43,55,54,51,51,51,54,45,44,52,34,38,75,73,70,39,19,79,36,74,67,36,49,51,49,29,52,50,43,57,50,49,53,53,52,45,52,50,50,51,55,48,35,51,54,48,52,70,69,61,68,72,71,71,83,53,85,47,71,70,50,17,49,52,42,24,45,58,32,42,76,42,55,66,59,89,64,85,54,39,27,59,51,24,47,54,52,50,37,53,48,42,50,55,50,25,72,74,42,59,78,84,55,18,57,57,42,44,50,50,34,52,50,44,49,54,39,50,53,55,43,50,55,34,32,76,70,72,40,20,82,38,75,66,35,47,48,44,28,51,54,39,49,51,49,53,52,55,60,71,75,110